Protein 3CC8 (pdb70)

Solvent-accessible surface area: 10937 Å² total

Nearest PDB structures (foldseek):
  3cc8-assembly1_A-2  TM=1.002E+00  e=3.726E-44  Bacillus cereus ATCC 10987
  3l8d-assembly1_A-2  TM=7.153E-01  e=5.682E-14  Bacillus thuringiensis str. Al Hakam
  1vlm-assembly2_B  TM=7.375E-01  e=2.114E-11  Thermotoga maritima MSB8
  1vlm-assembly1_A  TM=7.376E-01  e=4.537E-11  Thermotoga maritima MSB8
  2gs9-assembly1_B  TM=6.988E-01  e=4.161E-09  Thermus thermophilus HB8

CATH classification: 3.40.50.150

Structure (mmCIF, N/CA/C/O backbone):
data_3CC8
#
_entry.id   3CC8
#
_cell.length_a   91.223
_cell.length_b   54.399
_cell.length_c   52.751
_cell.angle_alpha   90.000
_cell.angle_beta   109.500
_cell.angle_gamma   90.000
#
_symmetry.space_group_name_H-M   'C 1 2 1'
#
loop_
_entity.id
_entity.type
_entity.pdbx_description
1 polymer 'Putative methyltransferase'
2 non-polymer 'NICKEL (II) ION'
3 water water
#
loop_
_atom_site.group_PDB
_atom_site.id
_atom_site.type_symbol
_atom_site.label_atom_id
_atom_site.label_alt_id
_atom_site.label_comp_id
_atom_site.label_asym_id
_atom_site.label_entity_id
_atom_site.label_seq_id
_atom_site.pdbx_PDB_ins_code
_atom_site.Cartn_x
_atom_site.Cartn_y
_atom_site.Cartn_z
_atom_site.occupancy
_atom_site.B_iso_or_equiv
_atom_site.auth_seq_id
_atom_site.auth_comp_id
_atom_site.auth_asym_id
_atom_site.auth_atom_id
_atom_site.pdbx_PDB_model_num
ATOM 1 N N . ALA A 1 20 ? 33.804 38.927 2.610 1.00 59.00 19 ALA A N 1
ATOM 2 C CA . ALA A 1 20 ? 33.440 37.688 1.829 1.00 61.33 19 ALA A CA 1
ATOM 3 C C . ALA A 1 20 ? 32.093 37.086 2.288 1.00 60.74 19 ALA A C 1
ATOM 4 O O . ALA A 1 20 ? 31.871 36.880 3.493 1.00 59.78 19 ALA A O 1
ATOM 6 N N . VAL A 1 21 ? 31.194 36.813 1.336 1.00 59.65 20 VAL A N 1
ATOM 7 C CA . VAL A 1 21 ? 29.879 36.271 1.693 1.00 58.17 20 VAL A CA 1
ATOM 8 C C . VAL A 1 21 ? 30.035 34.855 2.313 1.00 56.80 20 VAL A C 1
ATOM 9 O O . VAL A 1 21 ? 30.946 34.090 1.947 1.00 56.52 20 VAL A O 1
ATOM 13 N N . ASN A 1 22 ? 29.181 34.550 3.292 1.00 53.34 21 ASN A N 1
ATOM 14 C CA . ASN A 1 22 ? 28.929 33.176 3.738 1.00 47.62 21 ASN A CA 1
ATOM 15 C C . ASN A 1 22 ? 27.805 32.667 2.834 1.00 46.24 21 ASN A C 1
ATOM 16 O O . ASN A 1 22 ? 26.675 33.150 2.909 1.00 45.51 21 ASN A O 1
AT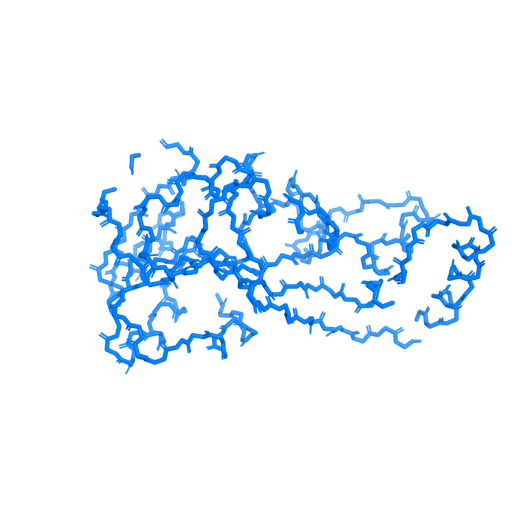OM 21 N N . PRO A 1 23 ? 28.101 31.685 1.949 1.00 45.52 22 PRO A N 1
ATOM 22 C CA . PRO A 1 23 ? 27.100 31.226 1.002 1.00 42.53 22 PRO A CA 1
ATOM 23 C C . PRO A 1 23 ? 25.997 30.481 1.717 1.00 37.13 22 PRO A C 1
ATOM 24 O O . PRO A 1 23 ? 24.850 30.442 1.255 1.00 40.13 22 PRO A O 1
ATOM 28 N N . ASN A 1 24 ? 26.318 29.982 2.902 1.00 33.38 23 ASN A N 1
ATOM 29 C CA . ASN A 1 24 ? 25.309 29.356 3.740 1.00 30.97 23 ASN A CA 1
ATOM 30 C C . ASN A 1 24 ? 24.219 30.264 4.235 1.00 32.24 23 ASN A C 1
ATOM 31 O O . ASN A 1 24 ? 23.140 29.785 4.520 1.00 32.44 23 ASN A O 1
ATOM 36 N N . LEU A 1 25 ? 24.482 31.577 4.321 1.00 28.94 24 LEU A N 1
ATOM 37 C CA . LEU A 1 25 ? 23.454 32.525 4.719 1.00 29.44 24 LEU A CA 1
ATOM 38 C C . LEU A 1 25 ? 22.492 32.958 3.616 1.00 29.91 24 LEU A C 1
ATOM 39 O O . LEU A 1 25 ? 21.331 33.232 3.868 1.00 25.00 24 LEU A O 1
ATOM 44 N N . LEU A 1 26 ? 23.012 33.156 2.432 1.00 34.01 25 LEU A N 1
ATOM 45 C CA . LEU A 1 26 ? 22.213 33.778 1.377 1.00 35.65 25 LEU A CA 1
ATOM 46 C C . LEU A 1 26 ? 20.957 32.967 1.043 1.00 32.47 25 LEU A C 1
ATOM 47 O O . LEU A 1 26 ? 19.892 33.545 0.767 1.00 32.27 25 LEU A O 1
ATOM 52 N N . LYS A 1 27 ? 21.062 31.643 1.130 1.00 30.08 26 LYS A N 1
ATOM 53 C CA . LYS A 1 27 ? 19.907 30.787 0.877 1.00 30.70 26 LYS A CA 1
ATOM 54 C C . LYS A 1 27 ? 18.762 30.930 1.861 1.00 30.64 26 LYS A C 1
ATOM 55 O O . LYS A 1 27 ? 17.642 30.521 1.555 1.00 30.66 26 LYS A O 1
ATOM 61 N N . HIS A 1 28 ? 19.019 31.549 3.012 1.00 24.28 27 HIS A N 1
ATOM 62 C CA . HIS A 1 28 ? 17.963 31.851 4.000 1.00 25.92 27 HIS A CA 1
ATOM 63 C C . HIS A 1 28 ? 17.327 33.237 3.875 1.00 26.08 27 HIS A C 1
ATOM 64 O O . HIS A 1 28 ? 16.338 33.540 4.556 1.00 28.28 27 HIS A O 1
ATOM 71 N N . ILE A 1 29 ? 17.828 34.050 2.960 1.00 28.83 28 ILE A N 1
ATOM 72 C CA . ILE A 1 29 ? 17.258 35.384 2.719 1.00 29.66 28 ILE A CA 1
ATOM 73 C C . ILE A 1 29 ? 15.977 35.268 1.928 1.00 26.83 28 ILE A C 1
ATOM 74 O O . ILE A 1 29 ? 15.972 34.641 0.871 1.00 31.21 28 ILE A O 1
ATOM 79 N N . LYS A 1 30 ? 14.882 35.825 2.443 1.00 25.87 29 LYS A N 1
ATOM 80 C CA . LYS A 1 30 ? 13.639 35.840 1.728 1.00 26.11 29 LYS A CA 1
ATOM 81 C C . LYS A 1 30 ? 13.606 37.046 0.784 1.00 25.93 29 LYS A C 1
ATOM 82 O O . LYS A 1 30 ? 13.805 38.210 1.197 1.00 25.86 29 LYS A O 1
ATOM 86 N N . LYS A 1 31 ? 13.310 36.773 -0.488 1.00 27.14 30 LYS A N 1
ATOM 87 C CA . LYS A 1 31 ? 13.220 37.807 -1.510 1.00 28.02 30 LYS A CA 1
ATOM 88 C C . LYS A 1 31 ? 12.168 38.872 -1.217 1.00 29.53 30 LYS A C 1
ATOM 89 O O . LYS A 1 31 ? 12.325 40.031 -1.637 1.00 27.41 30 LYS A O 1
ATOM 95 N N . GLU A 1 32 ? 11.140 38.488 -0.457 1.00 25.53 31 GLU A N 1
ATOM 96 C CA . GLU A 1 32 ? 10.029 39.365 -0.171 1.00 29.42 31 GLU A CA 1
ATOM 97 C C . GLU A 1 32 ? 10.303 40.337 0.980 1.00 26.30 31 GLU A C 1
ATOM 98 O O . GLU A 1 32 ? 9.508 41.254 1.226 1.00 30.80 31 GLU A O 1
ATOM 104 N N . TRP A 1 33 ? 11.387 40.142 1.693 1.00 25.61 32 TRP A N 1
ATOM 105 C CA . TRP A 1 33 ? 11.704 41.066 2.781 1.00 25.54 32 TRP A CA 1
ATOM 106 C C . TRP A 1 33 ? 11.909 42.499 2.289 1.00 25.56 32 TRP A C 1
ATOM 107 O O . TRP A 1 33 ? 12.554 42.765 1.273 1.00 25.63 32 TRP A O 1
ATOM 118 N N . LYS A 1 34 ? 11.406 43.435 3.070 1.00 23.47 33 LYS A N 1
ATOM 119 C CA . LYS A 1 34 ? 11.505 44.821 2.732 1.00 23.35 33 LYS A CA 1
ATOM 120 C C . LYS A 1 34 ? 12.684 45.528 3.356 1.00 18.93 33 LYS A C 1
ATOM 121 O O . LYS A 1 34 ? 13.229 46.458 2.764 1.00 20.41 33 LYS A O 1
ATOM 127 N N . GLU A 1 35 ? 13.050 45.124 4.578 1.00 18.56 34 GLU A N 1
ATOM 128 C CA . GLU A 1 35 ? 14.150 45.787 5.310 1.00 19.54 34 GLU A CA 1
ATOM 129 C C . GLU A 1 35 ? 14.960 44.766 6.075 1.00 17.78 34 GLU A C 1
ATOM 130 O O . GLU A 1 35 ? 14.406 43.945 6.792 1.00 17.81 34 GLU A O 1
ATOM 136 N N . VAL A 1 36 ? 16.274 44.831 5.872 1.00 15.67 35 VAL A N 1
ATOM 137 C CA . VAL A 1 36 ? 17.215 43.940 6.571 1.00 17.15 35 VAL A CA 1
ATOM 138 C C . VAL A 1 36 ? 18.344 44.760 7.184 1.00 20.12 35 VAL A C 1
ATOM 139 O O . VAL A 1 36 ? 18.781 45.720 6.613 1.00 19.09 35 VAL A O 1
ATOM 143 N N . LEU A 1 37 ? 18.790 44.349 8.373 1.00 17.56 36 LEU A N 1
ATOM 144 C CA . LEU A 1 37 ? 19.916 44.961 9.051 1.00 18.88 36 LEU A CA 1
ATOM 145 C C . LEU A 1 37 ? 21.033 43.887 9.079 1.00 19.73 36 LEU A C 1
ATOM 146 O O . LEU A 1 37 ? 20.800 42.806 9.605 1.00 19.30 36 LEU A O 1
ATOM 151 N N . ASP A 1 38 ? 22.194 44.202 8.514 1.00 19.78 37 ASP A N 1
ATOM 152 C CA . ASP A 1 38 ? 23.352 43.295 8.496 1.00 19.47 37 ASP A CA 1
ATOM 153 C C . ASP A 1 38 ? 24.363 43.802 9.532 1.00 20.34 37 ASP A C 1
ATOM 154 O O . ASP A 1 38 ? 24.988 44.872 9.378 1.00 19.72 37 ASP A O 1
ATOM 159 N N . ILE A 1 39 ? 24.528 43.026 10.606 1.00 21.14 38 ILE A N 1
ATOM 160 C CA . ILE A 1 39 ? 25.403 43.417 11.732 1.00 21.24 38 ILE A CA 1
ATOM 161 C C . ILE A 1 39 ? 26.797 42.797 11.441 1.00 22.94 38 ILE A C 1
ATOM 162 O O . ILE A 1 39 ? 26.938 41.576 11.297 1.00 26.28 38 ILE A O 1
ATOM 167 N N . GLY A 1 40 ? 27.791 43.634 11.283 1.00 21.70 39 GLY A N 1
ATOM 168 C CA . GLY A 1 40 ? 29.083 43.189 10.746 1.00 23.26 39 GLY A CA 1
ATOM 169 C C . GLY A 1 40 ? 29.009 43.067 9.247 1.00 26.34 39 GLY A C 1
ATOM 170 O O . GLY A 1 40 ? 29.243 41.997 8.705 1.00 25.59 39 GLY A O 1
ATOM 171 N N . CYS A 1 41 ? 28.655 44.147 8.566 1.00 24.13 40 CYS A N 1
ATOM 172 C CA . CYS A 1 41 ? 28.362 44.080 7.128 1.00 22.95 40 CYS A CA 1
ATOM 173 C C . CYS A 1 41 ? 29.634 44.107 6.296 1.00 24.60 40 CYS A C 1
ATOM 174 O O . CYS A 1 41 ? 29.561 43.987 5.065 1.00 26.28 40 CYS A O 1
ATOM 177 N N . SER A 1 42 ? 30.766 44.283 6.957 1.00 24.63 41 SER A N 1
ATOM 178 C CA . SER A 1 42 ? 32.040 44.386 6.270 1.00 25.63 41 SER A CA 1
ATOM 179 C C . SER A 1 42 ? 31.944 45.422 5.131 1.00 22.70 41 SER A C 1
ATOM 180 O O . SER A 1 42 ? 31.374 46.522 5.313 1.00 22.42 41 SER A O 1
ATOM 183 N N . SER A 1 43 ? 32.493 45.077 3.966 1.00 24.09 42 SER A N 1
ATOM 184 C CA . SER A 1 43 ? 32.455 45.924 2.777 1.00 24.81 42 SER A CA 1
ATOM 185 C C . SER A 1 43 ? 31.101 45.926 2.009 1.00 23.28 42 SER A C 1
ATOM 186 O O . SER A 1 43 ? 30.961 46.613 0.988 1.00 22.61 42 SER A O 1
ATOM 189 N N . GLY A 1 44 ? 30.112 45.197 2.529 1.00 23.92 43 GLY A N 1
ATOM 190 C CA . GLY A 1 44 ? 28.737 45.295 2.051 1.00 24.10 43 GLY A CA 1
ATOM 191 C C . GLY A 1 44 ? 28.350 44.277 0.993 1.00 23.31 43 GLY A C 1
ATOM 192 O O . GLY A 1 44 ? 27.312 44.389 0.394 1.00 22.08 43 GLY A O 1
ATOM 193 N N . ALA A 1 45 ? 29.162 43.265 0.754 1.00 22.16 44 ALA A N 1
ATOM 194 C CA . ALA A 1 45 ? 28.854 42.308 -0.313 1.00 23.22 44 ALA A CA 1
ATOM 195 C C . ALA A 1 45 ? 27.573 41.488 -0.090 1.00 19.08 44 ALA A C 1
ATOM 196 O O . ALA A 1 45 ? 26.765 41.313 -1.026 1.00 19.40 44 ALA A O 1
ATOM 198 N N . LEU A 1 46 ? 27.356 40.986 1.122 1.00 21.69 45 LEU A N 1
ATOM 199 C CA . LEU A 1 46 ? 26.109 40.276 1.422 1.00 21.51 45 LEU A CA 1
ATOM 200 C C . LEU A 1 46 ? 24.900 41.197 1.252 1.00 20.67 45 LEU A C 1
ATOM 201 O O . LEU A 1 46 ? 23.956 40.805 0.596 1.00 20.56 45 LEU A O 1
ATOM 206 N N . GLY A 1 47 ? 24.958 42.400 1.815 1.00 19.29 46 GLY A N 1
ATOM 207 C CA . GLY A 1 47 ? 23.878 43.378 1.658 1.00 19.48 46 GLY A CA 1
ATOM 208 C C . GLY A 1 47 ? 23.598 43.736 0.227 1.00 19.08 46 GLY A C 1
ATOM 209 O O . GLY A 1 47 ? 22.464 43.843 -0.170 1.00 20.27 46 GLY A O 1
ATOM 210 N N . ALA A 1 48 ? 24.653 43.904 -0.571 1.00 20.12 47 ALA A N 1
ATOM 211 C CA . ALA A 1 48 ? 24.514 44.223 -2.002 1.00 20.72 47 ALA A CA 1
ATOM 212 C C . ALA A 1 48 ? 23.722 43.145 -2.741 1.00 18.94 47 ALA A C 1
ATOM 213 O O . ALA A 1 48 ? 22.831 43.431 -3.555 1.00 19.41 47 ALA A O 1
ATOM 215 N N . ALA A 1 49 ? 24.027 41.882 -2.423 1.00 20.23 48 ALA A N 1
ATOM 216 C CA . ALA A 1 49 ? 23.272 40.738 -2.954 1.00 20.49 48 ALA A CA 1
ATOM 217 C C . ALA A 1 49 ? 21.789 40.764 -2.563 1.00 21.17 48 ALA A C 1
ATOM 218 O O . ALA A 1 49 ? 20.892 40.514 -3.383 1.00 20.49 48 ALA A O 1
ATOM 220 N N . ILE A 1 50 ? 21.533 41.003 -1.285 1.00 18.84 49 ILE A N 1
ATOM 221 C CA . ILE A 1 50 ? 20.157 41.097 -0.773 1.00 19.38 49 ILE A CA 1
ATOM 222 C C . ILE A 1 50 ? 19.391 42.215 -1.467 1.00 18.51 49 ILE A C 1
ATOM 223 O O . ILE A 1 50 ? 18.219 42.083 -1.800 1.00 19.63 49 ILE A O 1
ATOM 228 N N . LYS A 1 51 ? 20.073 43.328 -1.684 1.00 17.97 50 LYS A N 1
ATOM 229 C CA . LYS A 1 51 ? 19.443 44.491 -2.352 1.00 17.04 50 LYS A CA 1
ATOM 230 C C . LYS A 1 51 ? 18.914 44.192 -3.776 1.00 16.87 50 LYS A C 1
ATOM 231 O O . LYS A 1 51 ? 18.074 44.923 -4.301 1.00 17.14 50 LYS A O 1
ATOM 237 N N . GLU A 1 52 ? 19.468 43.175 -4.427 1.00 19.25 51 GLU A N 1
ATOM 238 C CA . GLU A 1 52 ? 18.995 42.788 -5.757 1.00 19.99 51 GLU A CA 1
ATOM 239 C C . GLU A 1 52 ? 17.524 42.384 -5.808 1.00 20.94 51 GLU A C 1
ATOM 240 O O . GLU A 1 52 ? 16.924 42.334 -6.883 1.00 19.93 51 GLU A O 1
ATOM 246 N N .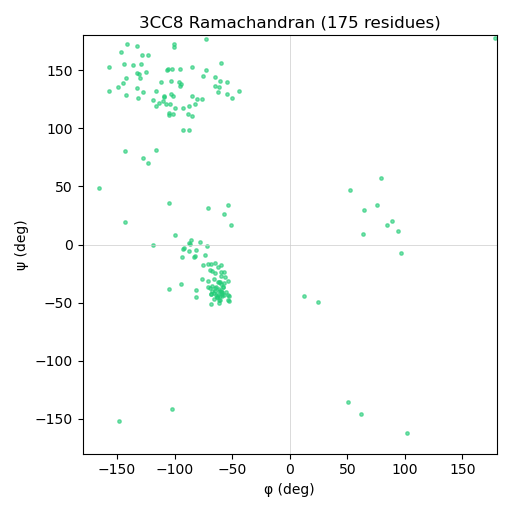 ASN A 1 53 ? 16.951 42.074 -4.639 1.00 19.88 52 ASN A N 1
ATOM 247 C CA . ASN A 1 53 ? 15.556 41.744 -4.499 1.00 22.35 52 ASN A CA 1
ATOM 248 C C . ASN A 1 53 ? 14.688 42.945 -4.283 1.00 21.99 52 ASN A C 1
ATOM 249 O O . ASN A 1 53 ? 13.489 42.820 -4.174 1.00 23.03 52 ASN A O 1
ATOM 254 N N . GLY A 1 54 ? 15.302 44.123 -4.127 1.00 20.50 53 GLY A N 1
ATOM 255 C CA . GLY A 1 54 ? 14.556 45.333 -3.822 1.00 18.34 53 GLY A CA 1
ATOM 256 C C . GLY A 1 54 ? 14.519 45.678 -2.341 1.00 19.94 53 GLY A C 1
ATOM 257 O O . GLY A 1 54 ? 14.014 46.721 -1.931 1.00 20.47 53 GLY A O 1
ATOM 258 N N . THR A 1 55 ? 15.024 44.764 -1.534 1.00 19.50 54 THR A N 1
ATOM 259 C CA . THR A 1 55 ? 15.069 44.935 -0.076 1.00 18.55 54 THR A CA 1
ATOM 260 C C . THR A 1 55 ? 15.990 46.104 0.301 1.00 18.09 54 THR A C 1
ATOM 261 O O . THR A 1 55 ? 17.054 46.293 -0.311 1.00 18.75 54 THR A O 1
ATOM 265 N N . ARG A 1 56 ? 15.549 46.934 1.247 1.00 17.07 55 ARG A N 1
ATOM 266 C CA . ARG A 1 56 ? 16.381 47.988 1.793 1.00 16.90 55 ARG A CA 1
ATOM 267 C C . ARG A 1 56 ? 17.325 47.412 2.860 1.00 20.78 55 ARG A C 1
ATOM 268 O O . ARG A 1 56 ? 16.884 46.699 3.768 1.00 20.43 55 ARG A O 1
ATOM 276 N N . VAL A 1 57 ? 18.629 47.631 2.692 1.00 19.95 56 VAL A N 1
ATOM 277 C CA . VAL A 1 57 ? 19.597 47.007 3.576 1.00 16.95 56 VAL A CA 1
ATOM 278 C C . VAL A 1 57 ? 20.389 48.050 4.316 1.00 18.36 56 VAL A C 1
ATOM 279 O O . VAL A 1 57 ? 21.041 48.937 3.696 1.00 18.75 56 VAL A O 1
ATOM 283 N N . SER A 1 58 ? 20.350 47.939 5.650 1.00 18.89 57 SER A N 1
ATOM 284 C CA . SER A 1 58 ? 21.161 48.738 6.590 1.00 16.97 57 SER A CA 1
ATOM 285 C C . SER A 1 58 ? 22.294 47.879 7.097 1.00 19.14 57 SER A C 1
ATOM 286 O O . SER A 1 58 ? 22.120 46.693 7.263 1.00 18.93 57 SER A O 1
ATOM 289 N N . GLY A 1 59 ? 23.483 48.459 7.255 1.00 18.60 58 GLY A N 1
ATOM 290 C CA . GLY A 1 59 ? 24.595 47.729 7.831 1.00 18.03 58 GLY A CA 1
ATOM 291 C C . GLY A 1 59 ? 25.294 48.444 8.959 1.00 20.38 58 GLY A C 1
ATOM 292 O O . GLY A 1 59 ? 25.262 49.672 9.062 1.00 19.00 58 GLY A O 1
ATOM 293 N N . ILE A 1 60 ? 25.925 47.643 9.802 1.00 19.65 59 ILE A N 1
ATOM 294 C CA . ILE A 1 60 ? 26.764 48.170 10.886 1.00 19.66 59 ILE A CA 1
ATOM 295 C C . ILE A 1 60 ? 28.130 47.480 10.782 1.00 21.20 59 ILE A C 1
ATOM 296 O O . ILE A 1 60 ? 28.203 46.267 10.633 1.00 20.16 59 ILE A O 1
ATOM 301 N N . GLU A 1 61 ? 29.200 48.278 10.828 1.00 21.69 60 GLU A N 1
ATOM 302 C CA . GLU A 1 61 ? 30.553 47.765 10.685 1.00 22.69 60 GLU A CA 1
ATOM 303 C C . GLU A 1 61 ? 31.505 48.580 11.587 1.00 23.00 60 GLU A C 1
ATOM 304 O O . GLU A 1 61 ? 31.359 49.787 11.710 1.00 23.16 60 GLU A O 1
ATOM 310 N N . ALA A 1 62 ? 32.429 47.881 12.245 1.00 26.64 61 ALA A N 1
ATOM 311 C CA . ALA A 1 62 ? 33.309 48.544 13.213 1.00 28.96 61 ALA A CA 1
ATOM 312 C C . ALA A 1 62 ? 34.630 49.056 12.609 1.00 30.73 61 ALA A C 1
ATOM 313 O O . ALA A 1 62 ? 35.273 49.923 13.203 1.00 31.92 61 ALA A O 1
ATOM 315 N N A PHE A 1 63 ? 35.020 48.541 11.444 0.50 31.50 62 PHE A N 1
ATOM 316 N N B PHE A 1 63 ? 34.997 48.532 11.435 0.50 31.94 62 PHE A N 1
ATOM 317 C CA A PHE A 1 63 ? 36.292 48.925 10.814 0.50 31.16 62 PHE A CA 1
ATOM 318 C CA B PHE A 1 63 ? 36.248 48.868 10.725 0.50 32.07 62 PHE A CA 1
ATOM 319 C C A PHE A 1 63 ? 36.112 49.915 9.658 0.50 32.34 62 PHE A C 1
ATOM 320 C C B PHE A 1 63 ? 36.026 49.956 9.658 0.50 32.75 62 PHE A C 1
ATOM 321 O O A PHE A 1 63 ? 35.495 49.588 8.637 0.50 30.39 62 PHE A O 1
ATOM 322 O O B PHE A 1 63 ? 35.278 49.741 8.698 0.50 30.59 62 PHE A O 1
ATOM 337 N N . PRO A 1 64 ? 36.680 51.131 9.810 1.00 31.27 63 PRO A N 1
ATOM 338 C CA . PRO A 1 64 ? 36.366 52.244 8.916 1.00 31.41 63 PRO A CA 1
ATOM 339 C C . PRO A 1 64 ? 36.537 51.955 7.445 1.00 32.12 63 PRO A C 1
ATOM 340 O O . PRO A 1 64 ? 35.715 52.407 6.641 1.00 33.85 63 PRO A O 1
ATOM 344 N N . GLU A 1 65 ? 37.602 51.244 7.088 1.00 33.25 64 GLU A N 1
ATOM 345 C CA . GLU A 1 65 ? 37.924 51.028 5.670 1.00 32.79 64 GLU A CA 1
ATOM 346 C C . GLU A 1 65 ? 36.797 50.222 5.024 1.00 32.57 64 GLU A C 1
ATOM 347 O O . GLU A 1 65 ? 36.332 50.565 3.941 1.00 32.63 64 GLU A O 1
ATOM 349 N N . ALA A 1 66 ? 36.364 49.175 5.723 1.00 31.19 65 ALA A N 1
ATOM 350 C CA . ALA A 1 66 ? 35.197 48.344 5.332 1.00 29.15 65 ALA A CA 1
ATOM 351 C C . ALA A 1 66 ? 33.889 49.182 5.297 1.00 26.53 65 ALA A C 1
ATOM 352 O O . ALA A 1 66 ? 33.146 49.168 4.299 1.00 24.31 65 ALA A O 1
ATOM 354 N N . ALA A 1 67 ? 33.623 49.924 6.372 1.00 28.47 66 ALA A N 1
ATOM 355 C CA . ALA A 1 67 ? 32.404 50.730 6.483 1.00 26.52 66 ALA A CA 1
ATOM 356 C C . ALA A 1 67 ? 32.307 51.732 5.334 1.00 25.12 66 ALA A C 1
ATOM 357 O O . ALA A 1 67 ? 31.232 51.961 4.810 1.00 26.17 66 ALA A O 1
ATOM 359 N N . GLU A 1 68 ? 33.441 52.293 4.897 1.00 27.95 67 GLU A N 1
ATOM 360 C CA . GLU A 1 68 ? 33.448 53.252 3.788 1.00 28.37 67 GLU A CA 1
ATOM 361 C C . GLU A 1 68 ? 33.109 52.563 2.455 1.00 27.85 67 GLU A C 1
ATOM 362 O O . GLU A 1 68 ? 32.412 53.128 1.615 1.00 27.31 67 GLU A O 1
ATOM 365 N N . GLN A 1 69 ? 33.570 51.336 2.250 1.00 26.80 68 GLN A N 1
ATOM 366 C CA . GLN A 1 69 ? 33.146 50.597 1.048 1.00 28.70 68 GLN A CA 1
ATOM 367 C C . GLN A 1 69 ? 31.642 50.278 1.089 1.00 26.40 68 GLN A C 1
ATOM 368 O O . GLN A 1 69 ? 30.938 50.471 0.121 1.00 28.05 68 GLN A O 1
ATOM 374 N N . ALA A 1 70 ? 31.179 49.777 2.226 1.00 21.57 69 ALA A N 1
ATOM 375 C CA . ALA A 1 70 ? 29.767 49.426 2.438 1.00 22.59 69 ALA A CA 1
ATOM 376 C C . ALA A 1 70 ? 28.840 50.619 2.202 1.00 24.46 69 ALA A C 1
ATOM 377 O O . ALA A 1 70 ? 27.752 50.434 1.707 1.00 22.38 69 ALA A O 1
ATOM 379 N N . LYS A 1 71 ? 29.293 51.836 2.512 1.00 25.17 70 LYS A N 1
ATOM 380 C CA . LYS A 1 71 ? 28.460 53.046 2.391 1.00 29.53 70 LYS A CA 1
ATOM 381 C C . LYS A 1 71 ? 28.006 53.306 0.951 1.00 30.08 70 LYS A C 1
ATOM 382 O O . LYS A 1 71 ? 26.904 53.793 0.735 1.00 29.71 70 LYS A O 1
ATOM 388 N N . GLU A 1 72 ? 28.839 52.943 -0.017 1.00 26.77 71 GLU A N 1
ATOM 389 C CA . GLU A 1 72 ? 28.508 53.110 -1.428 1.00 29.61 71 GLU A CA 1
ATOM 390 C C . GLU A 1 72 ? 27.641 51.974 -2.005 1.00 30.57 71 GLU A C 1
ATOM 391 O O . GLU A 1 72 ? 27.130 52.096 -3.111 1.00 30.56 71 GLU A O 1
ATOM 393 N N . LYS A 1 73 ? 27.468 50.879 -1.252 1.00 26.24 72 LYS A N 1
ATOM 394 C CA . LYS A 1 73 ? 26.664 49.732 -1.675 1.00 27.24 72 LYS A CA 1
ATOM 395 C C . LYS A 1 73 ? 25.297 49.623 -0.982 1.00 28.53 72 LYS A C 1
ATOM 396 O O . LYS A 1 73 ? 24.321 49.197 -1.610 1.00 31.04 72 LYS A O 1
ATOM 402 N N . LEU A 1 74 ? 25.246 49.945 0.309 1.00 23.09 73 LEU A N 1
ATOM 403 C CA . LEU A 1 74 ? 24.034 49.744 1.098 1.00 19.44 73 LEU A CA 1
ATOM 404 C C . LEU A 1 74 ? 23.249 51.044 1.275 1.00 24.37 73 LEU A C 1
ATOM 405 O O . LEU A 1 74 ? 23.729 52.132 1.010 1.00 24.09 73 LEU A O 1
ATOM 410 N N . ASP A 1 75 ? 22.040 50.899 1.798 1.00 20.27 74 ASP A N 1
ATOM 411 C CA . ASP A 1 75 ? 21.150 52.034 1.986 1.00 20.76 74 ASP A CA 1
ATOM 412 C C . ASP A 1 75 ? 21.485 52.922 3.169 1.00 22.08 74 ASP A C 1
ATOM 413 O O . ASP A 1 75 ? 21.183 54.102 3.138 1.00 20.26 74 ASP A O 1
ATOM 418 N N . HIS A 1 76 ? 22.073 52.348 4.212 1.00 20.43 75 HIS A N 1
ATOM 419 C CA . HIS A 1 76 ? 22.419 53.073 5.409 1.00 20.15 75 HIS A CA 1
ATOM 420 C C . HIS A 1 76 ? 23.538 52.257 6.068 1.00 23.06 75 HIS A C 1
ATOM 421 O O . HIS A 1 76 ? 23.421 51.030 6.179 1.00 21.67 75 HIS A O 1
ATOM 428 N N . VAL A 1 77 ? 24.610 52.919 6.465 1.00 20.01 76 VAL A N 1
ATOM 429 C CA . VAL A 1 77 ? 25.703 52.265 7.137 1.00 19.57 76 VAL A CA 1
ATOM 430 C C . VAL A 1 77 ? 26.084 53.075 8.366 1.00 20.28 76 VAL A C 1
ATOM 431 O O . VAL A 1 77 ? 26.172 54.307 8.293 1.00 20.85 76 VAL A O 1
ATOM 435 N N . VAL A 1 78 ? 26.271 52.388 9.483 1.00 19.80 77 VAL A N 1
ATOM 436 C CA . VAL A 1 78 ? 26.875 52.958 10.696 1.00 22.98 77 VAL A CA 1
ATOM 437 C C . VAL A 1 78 ? 28.252 52.375 10.904 1.00 23.23 77 VAL A C 1
ATOM 438 O O . VAL A 1 78 ? 28.421 51.184 10.960 1.00 22.19 77 VAL A O 1
ATOM 442 N N . LEU A 1 79 ? 29.241 53.242 11.070 1.00 23.57 78 LEU A N 1
ATOM 443 C CA . LEU A 1 79 ? 30.528 52.830 11.566 1.00 23.35 78 LEU A CA 1
ATOM 444 C C . LEU A 1 79 ? 30.402 52.851 13.091 1.00 24.14 78 LEU A C 1
ATOM 445 O O . LEU A 1 79 ? 30.253 53.912 13.715 1.00 25.51 78 LEU A O 1
ATOM 450 N N . GLY A 1 80 ? 30.420 51.689 13.713 1.00 24.83 79 GLY A N 1
ATOM 451 C CA . GLY A 1 80 ? 30.277 51.668 15.154 1.00 24.35 79 GLY A CA 1
ATOM 452 C C . GLY A 1 80 ? 30.287 50.263 15.688 1.00 24.35 79 GLY A C 1
ATOM 453 O O . GLY A 1 80 ? 30.408 49.310 14.930 1.00 23.41 79 GLY A O 1
ATOM 454 N N . ASP A 1 81 ? 30.207 50.202 17.009 1.00 23.79 80 ASP A N 1
ATOM 455 C CA . ASP A 1 81 ? 30.261 48.980 17.799 1.00 25.44 80 ASP A CA 1
ATOM 456 C C . ASP A 1 81 ? 28.855 48.663 18.267 1.00 19.50 80 ASP A C 1
ATOM 457 O O . ASP A 1 81 ? 28.254 49.383 19.078 1.00 20.34 80 ASP A O 1
ATOM 462 N N . ILE A 1 82 ? 28.319 47.572 17.761 1.00 21.01 81 ILE A N 1
ATOM 463 C CA . ILE A 1 82 ? 26.961 47.193 18.132 1.00 19.87 81 ILE A CA 1
ATOM 464 C C . ILE A 1 82 ? 26.749 47.099 19.623 1.00 21.76 81 ILE A C 1
ATOM 465 O O . ILE A 1 82 ? 25.633 47.269 20.110 1.00 21.86 81 ILE A O 1
ATOM 470 N N . GLU A 1 83 ? 27.797 46.729 20.354 1.00 20.82 82 GLU A N 1
ATOM 471 C CA . GLU A 1 83 ? 27.646 46.544 21.794 1.00 21.75 82 GLU A CA 1
ATOM 472 C C . GLU A 1 83 ? 27.332 47.808 22.558 1.00 23.65 82 GLU A C 1
ATOM 473 O O . GLU A 1 83 ? 26.613 47.764 23.546 1.00 26.46 82 GLU A O 1
ATOM 479 N N . THR A 1 84 ? 27.800 48.946 22.055 1.00 21.89 83 THR A N 1
ATOM 480 C CA . THR A 1 84 ? 27.657 50.191 22.802 1.00 23.69 83 THR A CA 1
ATOM 481 C C . THR A 1 84 ? 26.932 51.286 22.043 1.00 21.27 83 THR A C 1
ATOM 482 O O . THR A 1 84 ? 26.585 52.267 22.643 1.00 24.10 83 THR A O 1
ATOM 494 N N . ASP A 1 86 ? 24.272 53.821 20.068 1.00 25.34 85 ASP A N 1
ATOM 495 C CA . ASP A 1 86 ? 22.863 54.159 19.955 1.00 28.40 85 ASP A CA 1
ATOM 496 C C . ASP A 1 86 ? 22.339 53.523 18.671 1.00 26.59 85 ASP A C 1
ATOM 497 O O . ASP A 1 86 ? 23.087 53.362 17.696 1.00 25.57 85 ASP A O 1
ATOM 510 N N . PRO A 1 88 ? 20.016 53.901 15.575 1.00 22.78 87 PRO A N 1
ATOM 511 C CA . PRO A 1 88 ? 19.306 54.924 14.785 1.00 24.73 87 PRO A CA 1
ATOM 512 C C . PRO A 1 88 ? 18.233 54.352 13.831 1.00 26.67 87 PRO A C 1
ATOM 513 O O . PRO A 1 88 ? 18.228 54.654 12.615 1.00 29.00 87 PRO A O 1
ATOM 517 N N . TYR A 1 89 ? 17.383 53.471 14.365 1.00 21.72 88 TYR A N 1
ATOM 518 C CA . TYR A 1 89 ? 16.380 52.741 13.596 1.00 20.16 88 TYR A CA 1
ATOM 519 C C . TYR A 1 89 ? 15.012 52.904 14.266 1.00 21.02 88 TYR A C 1
ATOM 520 O O . TYR A 1 89 ? 14.920 53.269 15.457 1.00 22.49 88 TYR A O 1
ATOM 529 N N . GLU A 1 90 ? 13.966 52.609 13.521 1.00 19.24 89 GLU A N 1
ATOM 530 C CA . GLU A 1 90 ? 12.606 52.650 14.029 1.00 20.25 89 GLU A CA 1
ATOM 531 C C . GLU A 1 90 ? 12.308 51.323 14.705 1.00 19.67 89 GLU A C 1
ATOM 532 O O . GLU A 1 90 ? 12.841 50.283 14.324 1.00 19.19 89 GLU A O 1
ATOM 538 N N . GLU A 1 91 ? 11.393 51.350 15.672 1.00 19.05 90 GLU A N 1
ATOM 539 C CA . GLU A 1 91 ? 10.869 50.100 16.216 1.00 16.80 90 GLU A CA 1
ATOM 540 C C . GLU A 1 91 ? 10.189 49.316 15.132 1.00 17.49 90 GLU A C 1
ATOM 541 O O . GLU A 1 91 ? 9.471 49.875 14.275 1.00 17.43 90 GLU A O 1
ATOM 547 N N . GLU A 1 92 ? 10.465 48.014 15.110 1.00 18.60 91 GLU A N 1
ATOM 548 C CA . GLU A 1 92 ? 9.779 47.095 14.176 1.00 19.43 91 GLU A CA 1
ATOM 549 C C . GLU A 1 92 ? 10.121 47.440 12.733 1.00 19.27 91 GLU A C 1
ATOM 550 O O . GLU A 1 92 ? 9.345 47.208 11.814 1.00 20.76 91 GLU A O 1
ATOM 556 N N . GLN A 1 93 ? 11.322 47.978 12.546 1.00 17.49 92 GLN A N 1
ATOM 557 C CA . GLN A 1 93 ? 11.795 48.315 11.189 1.00 19.77 92 GLN A CA 1
ATOM 558 C C . GLN A 1 93 ? 12.130 47.096 10.323 1.00 19.28 92 GLN A C 1
ATOM 559 O O . GLN A 1 93 ? 11.934 47.105 9.105 1.00 18.30 92 GLN A O 1
ATOM 565 N N . PHE A 1 94 ? 12.679 46.054 10.947 1.00 18.05 93 PHE A N 1
ATOM 566 C CA . PHE A 1 94 ? 13.403 45.022 10.215 1.00 19.02 93 PHE A CA 1
ATOM 567 C C . PHE A 1 94 ? 12.697 43.682 10.128 1.00 18.64 93 PHE A C 1
ATOM 568 O O . PHE A 1 94 ? 12.369 43.090 11.130 1.00 17.50 93 PHE A O 1
ATOM 576 N N . ASP A 1 95 ? 12.551 43.179 8.907 1.00 19.27 94 ASP A N 1
ATOM 577 C CA . ASP A 1 95 ? 12.192 41.795 8.675 1.00 18.84 94 ASP A CA 1
ATOM 578 C C . ASP A 1 95 ? 13.219 40.797 9.228 1.00 19.26 94 ASP A C 1
ATOM 579 O O . ASP A 1 95 ? 12.839 39.736 9.697 1.00 20.46 94 ASP A O 1
ATOM 584 N N . CYS A 1 96 ? 14.499 41.136 9.106 1.00 19.94 95 CYS A N 1
ATOM 585 C CA . CYS A 1 96 ? 15.586 40.261 9.530 1.00 21.73 95 CYS A CA 1
ATOM 586 C C . CYS A 1 96 ? 16.776 41.078 9.989 1.00 19.73 95 CYS A C 1
ATOM 587 O O . CYS A 1 96 ? 17.139 42.087 9.367 1.00 18.38 95 CYS A O 1
ATOM 590 N N . VAL A 1 97 ? 17.357 40.656 11.119 1.00 17.91 96 VAL A N 1
ATOM 591 C CA . VAL A 1 97 ? 18.625 41.143 11.575 1.00 17.65 96 VAL A CA 1
ATOM 592 C C . VAL A 1 97 ? 19.618 39.989 11.407 1.00 17.80 96 VAL A C 1
ATOM 593 O O . VAL A 1 97 ? 19.378 38.918 11.972 1.00 19.38 96 VAL A O 1
ATOM 597 N N . ILE A 1 98 ? 20.694 40.210 10.667 1.00 17.05 97 ILE A N 1
ATOM 598 C CA . ILE A 1 98 ? 21.702 39.169 10.360 1.00 17.94 97 ILE A CA 1
ATOM 599 C C . ILE A 1 98 ? 22.925 39.354 11.264 1.00 19.79 97 ILE A C 1
ATOM 600 O O . ILE A 1 98 ? 23.566 40.427 11.279 1.00 20.47 97 ILE A O 1
ATOM 605 N N . PHE A 1 99 ? 23.285 38.251 11.913 1.00 21.22 98 PHE A N 1
ATOM 606 C CA . PHE A 1 99 ? 24.537 38.108 12.632 1.00 21.09 98 PHE A CA 1
ATOM 607 C C . PHE A 1 99 ? 25.356 37.013 11.950 1.00 20.77 98 PHE A C 1
ATOM 608 O O . PHE A 1 99 ? 25.336 35.861 12.375 1.00 22.49 98 PHE A O 1
ATOM 616 N N . GLY A 1 100 ? 26.023 37.362 10.890 1.00 20.25 99 GLY A N 1
ATOM 617 C CA . GLY A 1 100 ? 26.831 36.396 10.132 1.00 24.21 99 GLY A CA 1
ATOM 618 C C . GLY A 1 100 ? 28.213 36.333 10.731 1.00 24.70 99 GLY A C 1
ATOM 619 O O . GLY A 1 100 ? 29.016 37.222 10.519 1.00 28.51 99 GLY A O 1
ATOM 620 N N . ASP A 1 101 ? 28.445 35.333 11.564 1.00 29.97 100 ASP A 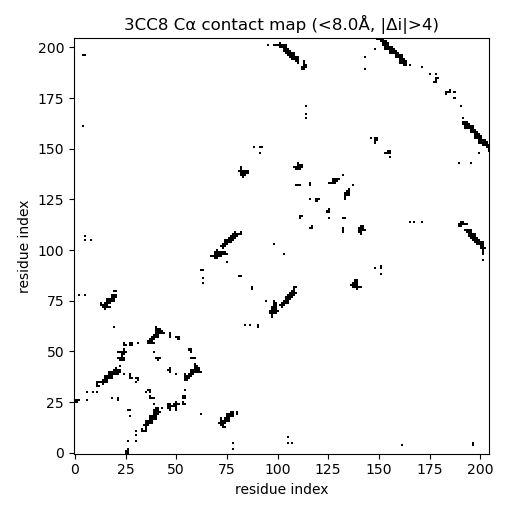N 1
ATOM 621 C CA . ASP A 1 101 ? 29.771 35.105 12.064 1.00 28.16 100 ASP A CA 1
ATOM 622 C C . ASP A 1 101 ? 30.210 36.402 12.851 1.00 25.80 100 ASP A C 1
ATOM 623 O O . ASP A 1 101 ? 31.217 37.027 12.595 1.00 30.61 100 ASP A O 1
ATOM 628 N N A VAL A 1 102 ? 29.345 36.810 13.787 0.50 22.52 101 VAL A N 1
ATOM 629 N N B VAL A 1 102 ? 29.396 36.793 13.826 0.50 21.87 101 VAL A N 1
ATOM 630 C CA A VAL A 1 102 ? 29.523 38.006 14.624 0.50 21.99 101 VAL A CA 1
ATOM 631 C CA B VAL A 1 102 ? 29.701 37.950 14.664 0.50 21.65 101 VAL A CA 1
ATOM 632 C C A VAL A 1 102 ? 29.507 37.662 16.117 0.50 20.64 101 VAL A C 1
ATOM 633 C C B VAL A 1 102 ? 29.481 37.703 16.165 0.50 20.63 101 VAL A C 1
ATOM 634 O O A VAL A 1 102 ? 30.348 38.183 16.869 0.50 19.50 101 VAL A O 1
ATOM 635 O O B VAL A 1 102 ? 30.182 38.309 16.986 0.50 21.04 101 VAL A O 1
ATOM 642 N N . LEU A 1 103 ? 28.545 36.833 16.543 1.00 19.35 102 LEU A N 1
ATOM 643 C CA . LEU A 1 103 ? 28.224 36.690 17.975 1.00 21.27 102 LEU A CA 1
ATOM 644 C C . LEU A 1 103 ? 29.414 36.235 18.816 1.00 21.98 102 LEU A C 1
ATOM 645 O O . LEU A 1 103 ? 29.636 36.728 19.913 1.00 21.39 102 LEU A O 1
ATOM 650 N N . GLU A 1 104 ? 30.233 35.386 18.238 1.00 20.11 103 GLU A N 1
ATOM 651 C CA . GLU A 1 104 ? 31.431 34.843 18.929 1.00 23.83 103 GLU A CA 1
ATOM 652 C C . GLU A 1 104 ? 32.582 35.857 19.073 1.00 21.60 103 GLU A C 1
ATOM 653 O O . GLU A 1 104 ? 33.565 35.577 19.752 1.00 21.46 103 GLU A O 1
ATOM 659 N N . HIS A 1 105 ? 32.457 37.004 18.411 1.00 19.40 104 HIS A N 1
ATOM 660 C CA . HIS A 1 105 ? 33.416 38.080 18.480 1.00 21.61 104 HIS A CA 1
ATOM 661 C C . HIS A 1 105 ? 33.052 39.121 19.533 1.00 18.28 104 HIS A C 1
ATOM 662 O O . HIS A 1 105 ? 33.850 40.018 19.765 1.00 19.62 104 HIS A O 1
ATOM 669 N N . LEU A 1 106 ? 31.847 39.046 20.086 1.00 20.03 105 LEU A N 1
ATOM 670 C CA . LEU A 1 106 ? 31.395 40.050 20.991 1.00 19.58 105 LEU A CA 1
ATOM 671 C C . LEU A 1 106 ? 31.629 39.666 22.425 1.00 19.99 105 LEU A C 1
ATOM 672 O O . LEU A 1 106 ? 31.627 38.482 22.793 1.00 21.79 105 LEU A O 1
ATOM 677 N N . PHE A 1 107 ? 31.822 40.677 23.267 1.00 21.08 106 PHE A N 1
ATOM 678 C CA . PHE A 1 107 ? 31.941 40.401 24.695 1.00 20.06 106 PHE A CA 1
ATOM 679 C C . PHE A 1 107 ? 30.625 39.923 25.338 1.00 20.78 106 PHE A C 1
ATOM 680 O O . PHE A 1 107 ? 30.654 39.005 26.118 1.00 21.19 106 PHE A O 1
ATOM 688 N N . ASP A 1 108 ? 29.485 40.544 25.000 1.00 19.66 107 ASP A N 1
ATOM 689 C CA . ASP A 1 108 ? 28.192 40.166 25.566 1.00 20.27 107 ASP A CA 1
ATOM 690 C C . ASP A 1 108 ? 27.170 39.910 24.444 1.00 20.95 107 ASP A C 1
ATOM 691 O O . ASP A 1 108 ? 26.249 40.710 24.235 1.00 19.54 107 ASP A O 1
ATOM 696 N N . PRO A 1 109 ? 27.293 38.777 23.744 1.00 19.27 108 PRO A N 1
ATOM 697 C CA . PRO A 1 109 ? 26.360 38.474 22.658 1.00 19.21 108 PRO A CA 1
ATOM 698 C C . PRO A 1 109 ? 24.900 38.342 23.156 1.00 19.83 108 PRO A C 1
ATOM 699 O O . PRO A 1 109 ? 23.970 38.727 22.456 1.00 21.13 108 PRO A O 1
ATOM 703 N N . TRP A 1 110 ? 24.741 37.866 24.383 1.00 19.77 109 TRP A N 1
ATOM 704 C CA . TRP A 1 110 ? 23.409 37.676 24.963 1.00 19.63 109 TRP A CA 1
ATOM 705 C C . TRP A 1 110 ? 22.696 39.040 25.026 1.00 20.50 109 TRP A C 1
ATOM 706 O O . TRP A 1 110 ? 21.501 39.193 24.672 1.00 23.23 109 TRP A O 1
ATOM 717 N N . ALA A 1 111 ? 23.423 40.065 25.475 1.00 20.94 110 ALA A N 1
ATOM 718 C CA . ALA A 1 111 ? 22.844 41.385 25.607 1.00 18.06 110 ALA A CA 1
ATOM 719 C C . ALA A 1 111 ? 22.522 41.959 24.217 1.00 17.92 110 ALA A C 1
ATOM 720 O O . ALA A 1 111 ? 21.560 42.683 24.018 1.00 20.57 110 ALA A O 1
ATOM 722 N N . VAL A 1 112 ? 23.361 41.664 23.249 1.00 17.71 111 VAL A N 1
ATOM 723 C CA . VAL A 1 112 ? 23.179 42.235 21.914 1.00 19.06 111 VAL A CA 1
ATOM 724 C C . VAL A 1 112 ? 21.934 41.710 21.230 1.00 19.86 111 VAL A C 1
ATOM 725 O O . VAL A 1 112 ? 21.193 42.470 20.556 1.00 21.13 111 VAL A O 1
ATOM 729 N N . ILE A 1 113 ? 21.666 40.430 21.387 1.00 19.43 112 ILE A N 1
ATOM 730 C CA . ILE A 1 113 ? 20.417 39.891 20.811 1.00 20.19 112 ILE A CA 1
ATOM 731 C C . ILE A 1 113 ? 19.155 40.474 21.467 1.00 20.06 112 ILE A C 1
ATOM 732 O O . ILE A 1 113 ? 18.145 40.586 20.817 1.00 20.03 112 ILE A O 1
ATOM 737 N N A GLU A 1 114 ? 19.204 40.838 22.745 0.50 19.96 113 GLU A N 1
ATOM 738 N N B GLU A 1 114 ? 19.239 40.821 22.749 0.25 19.23 113 GLU A N 1
ATOM 739 N N C GLU A 1 114 ? 19.249 40.873 22.725 0.25 20.10 113 GLU A N 1
ATOM 740 C CA A GLU A 1 114 ? 18.070 41.566 23.343 0.50 20.95 113 GLU A CA 1
ATOM 741 C CA B GLU A 1 114 ? 18.162 41.553 23.420 0.25 19.89 113 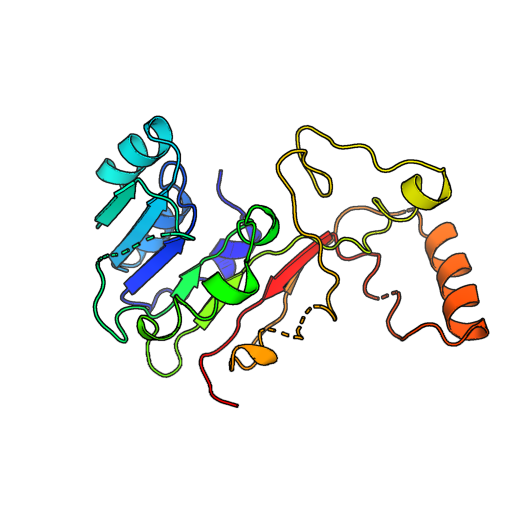GLU A CA 1
ATOM 742 C CA C GLU A 1 114 ? 18.145 41.573 23.373 0.25 20.70 113 GLU A CA 1
ATOM 743 C C A GLU A 1 114 ? 18.038 43.009 22.843 0.50 20.51 113 GLU A C 1
ATOM 744 C C B GLU A 1 114 ? 18.057 42.971 22.849 0.25 19.97 113 GLU A C 1
ATOM 745 C C C GLU A 1 114 ? 18.050 42.995 22.855 0.25 20.43 113 GLU A C 1
ATOM 746 O O A GLU A 1 114 ? 16.968 43.560 22.633 0.50 19.43 113 GLU A O 1
ATOM 747 O O B GLU A 1 114 ? 16.960 43.456 22.587 0.25 19.75 113 GLU A O 1
ATOM 748 O O C GLU A 1 114 ? 16.958 43.513 22.641 0.25 20.11 113 GLU A O 1
ATOM 764 N N . LYS A 1 115 ? 19.206 43.619 22.656 1.00 20.42 114 LYS A N 1
ATOM 765 C CA . LYS A 1 115 ? 19.262 44.998 22.244 1.00 19.10 114 LYS A CA 1
ATOM 766 C C . LYS A 1 115 ? 18.569 45.234 20.896 1.00 16.99 114 LYS A C 1
ATOM 767 O O . LYS A 1 115 ? 17.961 46.288 20.702 1.00 18.79 114 LYS A O 1
ATOM 773 N N . VAL A 1 116 ? 18.764 44.308 19.935 1.00 17.97 115 VAL A N 1
ATOM 774 C CA . VAL A 1 116 ? 18.202 44.464 18.584 1.00 16.47 115 VAL A CA 1
ATOM 775 C C . VAL A 1 116 ? 16.693 44.178 18.529 1.00 18.64 115 VAL A C 1
ATOM 776 O O . VAL A 1 116 ? 16.027 44.555 17.568 1.00 19.21 115 VAL A O 1
ATOM 780 N N . LYS A 1 117 ? 16.161 43.498 19.554 1.00 17.09 116 LYS A N 1
ATOM 781 C CA . LYS A 1 117 ? 14.812 42.931 19.475 1.00 18.82 116 LYS A CA 1
ATOM 782 C C . LYS A 1 117 ? 13.711 43.972 19.160 1.00 16.07 116 LYS A C 1
ATOM 783 O O . LYS A 1 117 ? 12.890 43.730 18.321 1.00 18.22 116 LYS A O 1
ATOM 789 N N . PRO A 1 118 ? 13.740 45.153 19.802 1.00 19.45 117 PRO A N 1
ATOM 790 C CA . PRO A 1 118 ? 12.676 46.140 19.510 1.00 20.02 117 PRO A CA 1
ATOM 791 C C . PRO A 1 118 ? 12.613 46.636 18.061 1.00 16.35 117 PRO A C 1
ATOM 792 O O . PRO A 1 118 ? 11.565 47.141 17.647 1.00 17.16 117 PRO A O 1
ATOM 796 N N . TYR A 1 119 ? 13.713 46.458 17.327 1.00 16.93 118 TYR A N 1
ATOM 797 C CA . TYR A 1 119 ? 13.878 46.948 15.957 1.00 14.77 118 TYR A CA 1
ATOM 798 C C . TYR A 1 119 ? 13.448 45.912 14.919 1.00 17.71 118 TYR A C 1
ATOM 799 O O . TYR A 1 119 ? 13.471 46.163 13.717 1.00 19.81 118 TYR A O 1
ATOM 808 N N . ILE A 1 120 ? 13.060 44.736 15.410 1.00 15.75 119 ILE A N 1
ATOM 809 C CA . ILE A 1 120 ? 12.567 43.649 14.565 1.00 16.69 119 ILE A CA 1
ATOM 810 C C . ILE A 1 120 ? 11.045 43.665 14.477 1.00 17.82 119 ILE A C 1
ATOM 811 O O . ILE A 1 120 ? 10.333 43.895 15.445 1.00 20.26 119 ILE A O 1
ATOM 816 N N . LYS A 1 121 ? 10.547 43.437 13.276 1.00 21.97 120 LYS A N 1
ATOM 817 C CA . LYS A 1 121 ? 9.138 43.321 13.041 1.00 20.65 120 LYS A CA 1
ATOM 818 C C . LYS A 1 121 ? 8.480 42.203 13.816 1.00 21.03 120 LYS A C 1
ATOM 819 O O . LYS A 1 121 ? 9.099 41.237 14.203 1.00 19.88 120 LYS A O 1
ATOM 825 N N . GLN A 1 122 ? 7.188 42.359 14.016 1.00 25.39 121 GLN A N 1
ATOM 826 C CA . GLN A 1 122 ? 6.334 41.272 14.436 1.00 27.72 121 GLN A CA 1
ATOM 827 C C . GLN A 1 122 ? 6.592 40.079 13.505 1.00 24.82 121 GLN A C 1
ATOM 828 O O . GLN A 1 122 ? 6.495 40.177 12.272 1.00 28.95 121 GLN A O 1
ATOM 834 N N . ASN A 1 123 ? 6.898 38.948 14.062 1.00 26.09 122 ASN A N 1
ATOM 835 C CA . ASN A 1 123 ? 7.237 37.797 13.224 1.00 30.33 122 ASN A CA 1
ATOM 836 C C . ASN A 1 123 ? 8.480 37.940 12.362 1.00 27.80 122 ASN A C 1
ATOM 837 O O . ASN A 1 123 ? 8.751 37.046 11.552 1.00 29.79 122 ASN A O 1
ATOM 842 N N . GLY A 1 124 ? 9.291 38.998 12.543 1.00 23.76 123 GLY A N 1
ATOM 843 C CA . GLY A 1 124 ? 10.613 39.015 11.975 1.00 21.97 123 GLY A CA 1
ATOM 844 C C . GLY A 1 124 ? 11.556 38.080 12.692 1.00 20.60 123 GLY A C 1
ATOM 845 O O . GLY A 1 124 ? 11.214 37.437 13.696 1.00 20.09 123 GLY A O 1
ATOM 846 N N . VAL A 1 125 ? 12.757 38.010 12.166 1.00 18.86 124 VAL A N 1
ATOM 847 C CA . VAL A 1 125 ? 13.742 37.019 12.607 1.00 21.62 124 VAL A CA 1
ATOM 848 C C . VAL A 1 125 ? 15.144 37.564 12.787 1.00 22.89 124 VAL A C 1
ATOM 849 O O . VAL A 1 125 ? 15.566 38.598 12.212 1.00 20.54 124 VAL A O 1
ATOM 853 N N . ILE A 1 126 ? 15.897 36.876 13.650 1.00 19.82 125 ILE A N 1
ATOM 854 C CA . ILE A 1 126 ? 17.320 36.933 13.609 1.00 19.33 125 ILE A CA 1
ATOM 855 C C . ILE A 1 126 ? 17.801 35.741 12.796 1.00 20.65 125 ILE A C 1
ATOM 856 O O . ILE A 1 126 ? 17.261 34.650 12.980 1.00 19.77 125 ILE A O 1
ATOM 861 N N . LEU A 1 127 ? 18.764 35.970 11.910 1.00 20.51 126 LEU A N 1
ATOM 862 C CA . LEU A 1 127 ? 19.431 34.916 11.151 1.00 19.77 126 LEU A CA 1
ATOM 863 C C . LEU A 1 127 ? 20.882 34.992 11.624 1.00 21.48 126 LEU A C 1
ATOM 864 O O . LEU A 1 127 ? 21.576 36.018 11.471 1.00 20.49 126 LEU A O 1
ATOM 869 N N . ALA A 1 128 ? 21.377 33.908 12.217 1.00 20.98 127 ALA A N 1
ATOM 870 C CA . ALA A 1 128 ? 22.721 33.920 12.801 1.00 20.84 127 ALA A CA 1
ATOM 871 C C . ALA A 1 128 ? 23.522 32.694 12.377 1.00 21.06 127 ALA A C 1
ATOM 872 O O . ALA A 1 128 ? 22.983 31.610 12.321 1.00 22.55 127 ALA A O 1
ATOM 874 N N A SER A 1 129 ? 24.791 32.879 12.066 0.50 19.86 128 SER A N 1
ATOM 875 N N B SER A 1 129 ? 24.768 32.885 12.018 0.50 20.54 128 SER A N 1
ATOM 876 C CA A SER A 1 129 ? 25.697 31.767 11.782 0.50 20.42 128 SER A CA 1
ATOM 877 C CA B SER A 1 129 ? 25.673 31.780 11.788 0.50 21.39 128 SER A CA 1
ATOM 878 C C A SER A 1 129 ? 26.729 31.732 12.910 0.50 21.36 128 SER A C 1
ATOM 879 C C B SER A 1 129 ? 26.514 31.765 13.059 0.50 21.69 128 SER A C 1
ATOM 880 O O A SER A 1 129 ? 27.507 32.721 13.143 0.50 16.38 128 SER A O 1
ATOM 881 O O B SER A 1 129 ? 26.886 32.823 13.599 0.50 23.15 128 SER A O 1
ATOM 886 N N . ILE A 1 130 ? 26.775 30.591 13.596 1.00 19.97 129 ILE A N 1
ATOM 887 C CA . ILE A 1 130 ? 27.523 30.453 14.875 1.00 18.94 129 ILE A CA 1
ATOM 888 C C . ILE A 1 130 ? 28.400 29.209 14.844 1.00 21.72 129 ILE A C 1
ATOM 889 O O . ILE A 1 130 ? 27.927 28.114 14.527 1.00 19.54 129 ILE A O 1
ATOM 894 N N . PRO A 1 131 ? 29.698 29.376 15.096 1.00 19.50 130 PRO A N 1
ATOM 895 C CA . PRO A 1 131 ? 30.610 28.219 15.035 1.00 20.53 130 PRO A CA 1
ATOM 896 C C . PRO A 1 131 ? 30.364 27.320 16.240 1.00 20.63 130 PRO A C 1
ATOM 897 O O . PRO A 1 131 ? 29.927 27.791 17.307 1.00 20.76 130 PRO A O 1
ATOM 901 N N . ASN A 1 132 ? 30.602 26.044 16.041 1.00 18.01 131 ASN A N 1
ATOM 902 C CA . ASN A 1 132 ? 30.363 25.048 17.066 1.00 18.94 131 ASN A CA 1
ATOM 903 C C . ASN A 1 132 ? 31.645 24.592 17.788 1.00 18.45 131 ASN A C 1
ATOM 904 O O . ASN A 1 132 ? 32.488 23.883 17.199 1.00 19.10 131 ASN A O 1
ATOM 909 N N . VAL A 1 133 ? 31.773 24.929 19.059 1.00 17.70 132 VAL A N 1
ATOM 910 C CA . VAL A 1 133 ? 32.930 24.530 19.843 1.00 19.46 132 VAL A CA 1
ATOM 911 C C . VAL A 1 133 ? 33.035 23.038 20.129 1.00 19.48 132 VAL A C 1
ATOM 912 O O . VAL A 1 133 ? 34.119 22.578 20.467 1.00 20.45 132 VAL A O 1
ATOM 916 N N . SER A 1 134 ? 31.955 22.265 19.970 1.00 18.79 133 SER A N 1
ATOM 917 C CA . SER A 1 134 ? 32.036 20.837 20.167 1.00 21.00 133 SER A CA 1
ATOM 918 C C . SER A 1 134 ? 32.482 20.115 18.875 1.00 19.82 133 SER A C 1
ATOM 919 O O . SER A 1 134 ? 32.634 18.880 18.849 1.00 21.19 133 SER A O 1
ATOM 922 N N . HIS A 1 135 ? 32.734 20.852 17.793 1.00 18.81 134 HIS A N 1
ATOM 923 C CA . HIS A 1 135 ? 33.257 20.229 16.561 1.00 19.41 134 HIS A CA 1
ATOM 924 C C . HIS A 1 135 ? 34.550 19.413 16.845 1.00 18.49 134 HIS A C 1
ATOM 925 O O . HIS A 1 135 ? 35.393 19.813 17.652 1.00 18.22 134 HIS A O 1
ATOM 932 N N . ILE A 1 136 ? 34.655 18.263 16.197 1.00 20.53 135 ILE A N 1
ATOM 933 C CA . ILE A 1 136 ? 35.730 17.306 16.438 1.00 20.76 135 ILE A CA 1
ATOM 934 C C . ILE A 1 136 ? 37.105 17.942 16.244 1.00 21.19 135 ILE A C 1
ATOM 935 O O . ILE A 1 136 ? 38.067 17.537 16.901 1.00 21.11 135 ILE A O 1
ATOM 940 N N . SER A 1 137 ? 37.174 18.967 15.384 1.00 23.10 136 SER A N 1
ATOM 941 C CA . SER A 1 137 ? 38.428 19.673 15.120 1.00 23.23 136 SER A CA 1
ATOM 942 C C . SER A 1 137 ? 38.903 20.545 16.276 1.00 22.54 136 SER A C 1
ATOM 943 O O . SER A 1 137 ? 40.043 20.947 16.284 1.00 24.47 136 SER A O 1
ATOM 946 N N . VAL A 1 138 ? 38.024 20.858 17.227 1.00 19.39 137 VAL A N 1
ATOM 947 C CA . VAL A 1 138 ? 38.397 21.509 18.454 1.00 19.69 137 VAL A CA 1
ATOM 948 C C . VAL A 1 138 ? 38.586 20.432 19.547 1.00 20.77 137 VAL A C 1
ATOM 949 O O . VAL A 1 138 ? 39.525 20.493 20.318 1.00 21.73 137 VAL A O 1
ATOM 953 N N A LEU A 1 139 ? 37.677 19.463 19.611 0.50 20.37 138 LEU A N 1
ATOM 954 N N B LEU A 1 139 ? 37.666 19.473 19.610 0.50 22.12 138 LEU A N 1
ATOM 955 C CA A LEU A 1 139 ? 37.710 18.459 20.686 0.50 20.38 138 LEU A CA 1
ATOM 956 C CA B LEU A 1 139 ? 37.727 18.406 20.618 0.50 22.67 138 LEU A CA 1
ATOM 957 C C A LEU A 1 139 ? 38.920 17.519 20.595 0.50 22.07 138 LEU A C 1
ATOM 958 C C B LEU A 1 139 ? 39.000 17.613 20.566 0.50 23.35 138 LEU A C 1
ATOM 959 O O A LEU A 1 139 ? 39.521 17.200 21.640 0.50 21.52 138 LEU A O 1
ATOM 960 O O B LEU A 1 139 ? 39.685 17.447 21.588 0.50 22.92 138 LEU A O 1
ATOM 969 N N . ALA A 1 140 ? 39.294 17.074 19.391 1.00 22.08 139 ALA A N 1
ATOM 970 C CA . ALA A 1 140 ? 40.487 16.214 19.236 1.00 22.32 139 ALA A CA 1
ATOM 971 C C . ALA A 1 140 ? 41.787 16.914 19.705 1.00 22.78 139 ALA A C 1
ATOM 972 O O . ALA A 1 140 ? 42.541 16.344 20.524 1.00 21.31 139 ALA A O 1
ATOM 974 N N . PRO A 1 141 ? 42.075 18.130 19.191 1.00 20.67 140 PRO A N 1
ATOM 975 C CA . PRO A 1 141 ? 43.265 18.812 19.763 1.00 22.89 140 PRO A CA 1
ATOM 976 C C . PRO A 1 141 ? 43.204 19.105 21.241 1.00 21.08 140 PRO A C 1
ATOM 977 O O . PRO A 1 141 ? 44.269 19.123 21.896 1.00 20.47 140 PRO A O 1
ATOM 981 N N . LEU A 1 142 ? 42.012 19.365 21.784 1.00 20.52 141 LEU A N 1
ATOM 982 C CA . LEU A 1 142 ? 41.868 19.604 23.223 1.00 21.16 141 LEU A CA 1
ATOM 983 C C . LEU A 1 142 ? 42.276 18.321 23.995 1.00 20.17 141 LEU A C 1
ATOM 984 O O . LEU A 1 142 ? 43.010 18.389 24.988 1.00 21.68 141 LEU A O 1
ATOM 989 N N . LEU A 1 143 ? 41.813 17.164 23.548 1.00 21.44 142 LEU A N 1
ATOM 990 C CA . LEU A 1 143 ? 42.291 15.904 24.118 1.00 22.40 142 LEU A CA 1
ATOM 991 C C . LEU A 1 143 ? 43.821 15.737 23.991 1.00 22.66 142 LEU A C 1
ATOM 992 O O . LEU A 1 143 ? 44.444 15.187 24.872 1.00 26.71 142 LEU A O 1
ATOM 997 N N . ALA A 1 144 ? 44.399 16.194 22.888 1.00 21.75 143 ALA A N 1
ATOM 998 C CA . ALA A 1 144 ? 45.816 16.237 22.628 1.00 21.11 143 ALA A CA 1
ATOM 999 C C . ALA A 1 144 ? 46.560 17.305 23.457 1.00 23.96 143 ALA A C 1
ATOM 1000 O O . ALA A 1 144 ? 47.772 17.394 23.399 1.00 27.20 143 ALA A O 1
ATOM 1002 N N . GLY A 1 145 ? 45.832 18.061 24.267 1.00 19.99 144 GLY A N 1
ATOM 1003 C CA . GLY A 1 145 ? 46.415 19.094 25.133 1.00 20.44 144 GLY A CA 1
ATOM 1004 C C . GLY A 1 145 ? 46.570 20.500 24.549 1.00 19.40 144 GLY A C 1
ATOM 1005 O O . GLY A 1 145 ? 47.359 21.293 25.095 1.00 19.69 144 GLY A O 1
ATOM 1006 N N . ASN A 1 146 ? 45.808 20.820 23.478 1.00 20.76 145 ASN A N 1
ATOM 1007 C CA . ASN A 1 146 ? 45.928 22.091 22.790 1.00 20.99 145 ASN A CA 1
ATOM 1008 C C . ASN A 1 146 ? 44.598 22.860 22.700 1.00 19.22 145 ASN A C 1
ATOM 1009 O O . ASN A 1 146 ? 43.534 22.255 22.655 1.00 21.83 145 ASN A O 1
ATOM 1014 N N . TRP A 1 147 ? 44.720 24.181 22.713 1.00 18.01 146 TRP A N 1
ATOM 1015 C CA . TRP A 1 147 ? 43.654 25.129 22.427 1.00 18.27 146 TRP A CA 1
ATOM 1016 C C . TRP A 1 147 ? 44.369 26.263 21.679 1.00 19.14 146 TRP A C 1
ATOM 1017 O O . TRP A 1 147 ? 44.720 27.276 22.261 1.00 19.20 146 TRP A O 1
ATOM 1028 N N . THR A 1 148 ? 44.606 26.038 20.388 1.00 19.92 147 THR A N 1
ATOM 1029 C CA . THR A 1 148 ? 45.508 26.859 19.622 1.00 18.84 147 THR A CA 1
ATOM 1030 C C . THR A 1 148 ? 44.705 27.864 18.824 1.00 18.35 147 THR A C 1
ATOM 1031 O O . THR A 1 148 ? 43.891 27.494 17.958 1.00 21.16 147 THR A O 1
ATOM 1035 N N . TYR A 1 149 ? 44.915 29.146 19.102 1.00 17.20 148 TYR A N 1
ATOM 1036 C CA . TYR A 1 149 ? 44.238 30.190 18.355 1.00 18.55 148 TYR A CA 1
ATOM 1037 C C . TYR A 1 149 ? 44.892 30.320 16.952 1.00 19.26 148 TYR A C 1
ATOM 1038 O O . TYR A 1 149 ? 46.137 30.175 16.796 1.00 23.09 148 TYR A O 1
ATOM 1047 N N . THR A 1 150 ? 44.067 30.618 15.973 1.00 22.73 149 THR A N 1
ATOM 1048 C CA . THR A 1 150 ? 44.454 30.548 14.560 1.00 26.01 149 THR A CA 1
ATOM 1049 C C . THR A 1 150 ? 44.010 31.826 13.860 1.00 27.38 149 THR A C 1
ATOM 1050 O O . THR A 1 150 ? 43.318 32.645 14.434 1.00 23.87 149 THR A O 1
ATOM 1054 N N . GLU A 1 151 ? 44.448 32.017 12.627 1.00 25.41 150 GLU A N 1
ATOM 1055 C CA . GLU A 1 151 ? 44.056 33.192 11.856 1.00 27.26 150 GLU A CA 1
ATOM 1056 C C . GLU A 1 151 ? 42.628 33.113 11.444 1.00 30.86 150 GLU A C 1
ATOM 1057 O O . GLU A 1 151 ? 41.937 34.136 11.354 1.00 36.78 150 GLU A O 1
ATOM 1063 N N . TYR A 1 152 ? 42.151 31.897 11.227 1.00 31.29 151 TYR A N 1
ATOM 1064 C CA . TYR A 1 152 ? 40.788 31.685 10.825 1.00 34.38 151 TYR A CA 1
ATOM 1065 C C . TYR A 1 152 ? 40.243 30.382 11.401 1.00 31.20 151 TYR A C 1
ATOM 1066 O O . TYR A 1 152 ? 40.971 29.520 11.845 1.00 35.04 151 TYR A O 1
ATOM 1075 N N . GLY A 1 153 ? 38.945 30.235 11.350 1.00 28.30 152 GLY A N 1
ATOM 1076 C CA . GLY A 1 153 ? 38.334 28.999 11.771 1.00 29.10 152 GLY A CA 1
ATOM 1077 C C . GLY A 1 153 ? 37.723 29.076 13.154 1.00 27.51 152 GLY A C 1
ATOM 1078 O O . GLY A 1 153 ? 37.430 30.162 13.684 1.00 26.33 152 GLY A O 1
ATOM 1079 N N . LEU A 1 154 ? 37.486 27.907 13.728 1.00 24.67 153 LEU A N 1
ATOM 1080 C CA . LEU A 1 154 ? 36.726 27.840 14.955 1.00 22.38 153 LEU A CA 1
ATOM 1081 C C . LEU A 1 154 ? 37.437 28.544 16.137 1.00 21.78 153 LEU A C 1
ATOM 1082 O O . LEU A 1 154 ? 36.752 29.154 16.986 1.00 24.18 153 LEU A O 1
ATOM 1087 N N . LEU A 1 155 ? 38.768 28.429 16.189 1.00 23.49 154 LEU A N 1
ATOM 1088 C CA . LEU A 1 155 ? 39.546 29.091 17.261 1.00 21.99 154 LEU A CA 1
ATOM 1089 C C . LEU A 1 155 ? 40.260 30.312 16.716 1.00 20.12 154 LEU A C 1
ATOM 1090 O O . LEU A 1 155 ? 41.400 30.644 17.086 1.00 20.54 154 LEU A O 1
ATOM 1095 N N . ASP A 1 156 ? 39.599 31.001 15.772 1.00 20.63 155 ASP A N 1
ATOM 1096 C CA . ASP A 1 156 ? 40.057 32.298 15.316 1.00 20.51 155 ASP A CA 1
ATOM 1097 C C . ASP A 1 156 ? 40.459 33.137 16.543 1.00 18.45 155 ASP A C 1
ATOM 1098 O O . ASP A 1 156 ? 39.722 33.251 17.503 1.00 19.95 155 ASP A O 1
ATOM 1103 N N . LYS A 1 157 ? 41.631 33.762 16.480 1.00 18.17 156 LYS A N 1
ATOM 1104 C CA . LYS A 1 157 ? 42.129 34.560 17.592 1.00 20.34 156 LYS A CA 1
ATOM 1105 C C . LYS A 1 157 ? 41.184 35.697 18.027 1.00 20.33 156 LYS A C 1
ATOM 1106 O O . LYS A 1 157 ? 41.309 36.219 19.133 1.00 22.01 156 LYS A O 1
ATOM 1112 N N . THR A 1 158 ? 40.314 36.163 17.151 1.00 19.00 157 THR A N 1
ATOM 1113 C CA . THR A 1 158 ? 39.339 37.171 17.520 1.00 21.39 157 THR A CA 1
ATOM 1114 C C . THR A 1 158 ? 38.080 36.586 18.085 1.00 21.66 157 THR A C 1
ATOM 1115 O O . THR A 1 158 ? 37.145 37.330 18.436 1.00 23.96 157 THR A O 1
ATOM 1119 N N . HIS A 1 159 ? 38.003 35.267 18.203 1.00 19.05 158 HIS A N 1
ATOM 1120 C CA . HIS A 1 1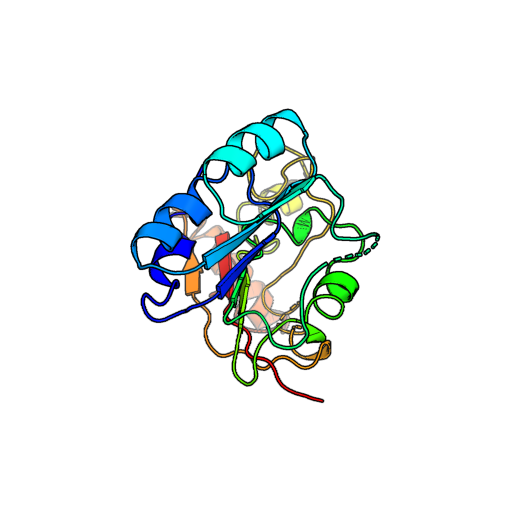59 ? 36.854 34.659 18.843 1.00 19.62 158 HIS A CA 1
ATOM 1121 C C . HIS A 1 159 ? 37.040 34.687 20.347 1.00 20.24 158 HIS A C 1
ATOM 1122 O O . HIS A 1 159 ? 37.950 34.056 20.857 1.00 21.25 158 HIS A O 1
ATOM 1129 N N . ILE A 1 160 ? 36.104 35.327 21.036 1.00 19.02 159 ILE A N 1
ATOM 1130 C CA . ILE A 1 160 ? 36.148 35.413 22.488 1.00 18.88 159 ILE A CA 1
ATOM 1131 C C . ILE A 1 160 ? 34.980 34.783 23.236 1.00 19.64 159 ILE A C 1
ATOM 1132 O O . ILE A 1 160 ? 34.960 34.807 24.469 1.00 21.12 159 ILE A O 1
ATOM 1137 N N . ARG A 1 161 ? 34.024 34.217 22.492 1.00 17.56 160 ARG A N 1
ATOM 1138 C CA . ARG A 1 161 ? 32.939 33.474 23.052 1.00 18.74 160 ARG A CA 1
AT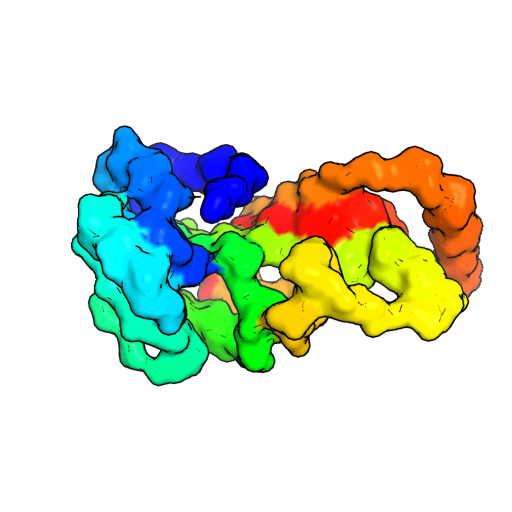OM 1139 C C . ARG A 1 161 ? 32.803 32.181 22.286 1.00 19.68 160 ARG A C 1
ATOM 1140 O O . ARG A 1 161 ? 33.112 32.123 21.089 1.00 20.56 160 ARG A O 1
ATOM 1148 N N . PHE A 1 162 ? 32.374 31.132 22.984 1.00 17.82 161 PHE A N 1
ATOM 1149 C CA . PHE A 1 162 ? 32.232 29.824 22.427 1.00 18.83 161 PHE A CA 1
ATOM 1150 C C . PHE A 1 162 ? 30.853 29.293 22.798 1.00 16.83 161 PHE A C 1
ATOM 1151 O O . PHE A 1 162 ? 30.338 29.572 23.864 1.00 19.55 161 PHE A O 1
ATOM 1159 N N . PHE A 1 163 ? 30.310 28.512 21.866 1.00 17.02 162 PHE A N 1
ATOM 1160 C CA . PHE A 1 163 ? 28.987 27.960 21.990 1.00 18.04 162 PHE A CA 1
ATOM 1161 C C . PHE A 1 163 ? 28.909 26.549 21.435 1.00 16.92 162 PHE A C 1
ATOM 1162 O O . PHE A 1 163 ? 29.466 26.232 20.405 1.00 19.31 162 PHE A O 1
ATOM 1170 N N . THR A 1 164 ? 28.101 25.717 22.108 1.00 18.14 163 THR A N 1
ATOM 1171 C CA . THR A 1 164 ? 27.601 24.486 21.527 1.00 18.76 163 THR A CA 1
ATOM 1172 C C . THR A 1 164 ? 26.148 24.720 21.054 1.00 17.51 163 THR A C 1
ATOM 1173 O O . THR A 1 164 ? 25.551 25.745 21.354 1.00 17.93 163 THR A O 1
ATOM 1177 N N . PHE A 1 165 ? 25.559 23.747 20.359 1.00 18.37 164 PHE A N 1
ATOM 1178 C CA . PHE A 1 165 ? 24.151 23.862 19.987 1.00 21.23 164 PHE A CA 1
ATOM 1179 C C . PHE A 1 165 ? 23.232 24.141 21.157 1.00 19.04 164 PHE A C 1
ATOM 1180 O O . PHE A 1 165 ? 22.410 25.063 21.099 1.00 17.64 164 PHE A O 1
ATOM 1188 N N . ASN A 1 166 ? 23.387 23.381 22.251 1.00 18.23 165 ASN A N 1
ATOM 1189 C CA . ASN A 1 166 ? 22.573 23.643 23.466 1.00 20.35 165 ASN A CA 1
ATOM 1190 C C . ASN A 1 166 ? 22.643 25.075 23.920 1.00 19.29 165 ASN A C 1
ATOM 1191 O O . ASN A 1 166 ? 21.618 25.686 24.285 1.00 19.53 165 ASN A O 1
ATOM 1196 N N . GLU A 1 167 ? 23.843 25.630 23.925 1.00 18.31 166 GLU A N 1
ATOM 1197 C CA . GLU A 1 167 ? 24.069 27.007 24.370 1.00 17.98 166 GLU A CA 1
ATOM 1198 C C . GLU A 1 167 ? 23.506 28.042 23.394 1.00 15.21 166 GLU A C 1
ATOM 1199 O O . GLU A 1 167 ? 22.976 29.091 23.844 1.00 18.80 166 GLU A O 1
ATOM 1213 N N . LEU A 1 169 ? 20.796 27.448 21.557 1.00 20.94 168 LEU A N 1
ATOM 1214 C CA . LEU A 1 169 ? 19.365 27.365 21.851 1.00 19.90 168 LEU A CA 1
ATOM 1215 C C . LEU A 1 169 ? 19.016 28.152 23.105 1.00 23.63 168 LEU A C 1
ATOM 1216 O O . LEU A 1 169 ? 18.085 28.940 23.080 1.00 21.58 168 LEU A O 1
ATOM 1221 N N . ARG A 1 170 ? 19.760 27.938 24.190 1.00 19.08 169 ARG A N 1
ATOM 1222 C CA . ARG A 1 170 ? 19.518 28.668 25.423 1.00 19.65 169 ARG A CA 1
ATOM 1223 C C . ARG A 1 170 ? 19.590 30.173 25.269 1.00 22.01 169 ARG A C 1
ATOM 1224 O O . ARG A 1 170 ? 18.763 30.921 25.846 1.00 22.59 169 ARG A O 1
ATOM 1240 N N . PHE A 1 172 ? 19.058 32.064 22.628 1.00 18.31 171 PHE A N 1
ATOM 1241 C CA . PHE A 1 172 ? 17.901 32.643 21.910 1.00 19.02 171 PHE A CA 1
ATOM 1242 C C . PHE A 1 172 ? 16.627 32.510 22.731 1.00 18.95 171 PHE A C 1
ATOM 1243 O O . PHE A 1 172 ? 15.813 33.460 22.809 1.00 20.62 171 PHE A O 1
ATOM 1251 N N . LEU A 1 173 ? 16.433 31.332 23.315 1.00 20.05 172 LEU A N 1
ATOM 1252 C CA . LEU A 1 173 ? 15.221 31.098 24.082 1.00 19.69 172 LEU A CA 1
ATOM 1253 C C . LEU A 1 173 ? 15.138 32.049 25.294 1.00 20.60 172 LEU A C 1
ATOM 1254 O O . LEU A 1 173 ? 14.080 32.637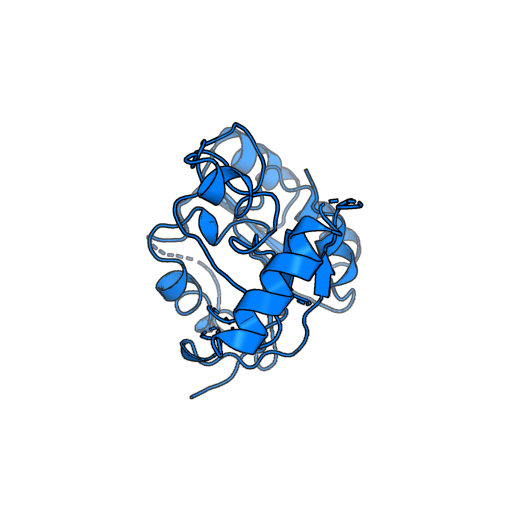 25.578 1.00 21.58 172 LEU A O 1
ATOM 1259 N N . LYS A 1 174 ? 16.245 32.225 25.999 1.00 21.46 173 LYS A N 1
ATOM 1260 C CA . LYS A 1 174 ? 16.246 33.108 27.146 1.00 24.06 173 LYS A CA 1
ATOM 1261 C C . LYS A 1 174 ? 16.052 34.564 26.810 1.00 25.85 173 LYS A C 1
ATOM 1262 O O . LYS A 1 174 ? 15.616 35.327 27.687 1.00 23.16 173 LYS A O 1
ATOM 1268 N N . ALA A 1 175 ? 16.367 34.967 25.575 1.00 24.07 174 ALA A N 1
ATOM 1269 C CA . ALA A 1 175 ? 16.118 36.324 25.094 1.00 22.77 174 ALA A CA 1
ATOM 1270 C C . ALA A 1 175 ? 14.712 36.532 24.536 1.00 23.55 174 ALA A C 1
ATOM 1271 O O . ALA A 1 175 ? 14.400 37.588 23.987 1.00 24.49 174 ALA A O 1
ATOM 1273 N N . GLY A 1 176 ? 13.878 35.503 24.637 1.00 20.07 175 GLY A N 1
ATOM 1274 C CA . GLY A 1 176 ? 12.513 35.529 24.131 1.00 22.41 175 GLY A CA 1
ATOM 1275 C C . GLY A 1 176 ? 12.364 35.390 22.635 1.00 22.30 175 GLY A C 1
ATOM 1276 O O . GLY A 1 176 ? 11.493 36.008 22.055 1.00 23.34 175 GLY A O 1
ATOM 1277 N N . TYR A 1 177 ? 13.243 34.617 22.001 1.00 19.39 176 TYR A N 1
ATOM 1278 C CA . TYR A 1 177 ? 13.051 34.225 20.609 1.00 19.76 176 TYR A CA 1
ATOM 1279 C C . TYR A 1 177 ? 12.614 32.746 20.596 1.00 22.59 176 TYR A C 1
ATOM 1280 O O . TYR A 1 177 ? 12.948 32.008 21.504 1.00 24.09 176 TYR A O 1
ATOM 1289 N N . SER A 1 178 ? 11.852 32.340 19.592 1.00 22.53 177 SER A N 1
ATOM 1290 C CA . SER A 1 178 ? 11.563 30.934 19.373 1.00 21.61 177 SER A CA 1
ATOM 1291 C C . SER A 1 178 ? 12.456 30.468 18.215 1.00 21.25 177 SER A C 1
ATOM 1292 O O . SER A 1 178 ? 12.817 31.237 17.350 1.00 23.97 177 SER A O 1
ATOM 1295 N N . ILE A 1 179 ? 12.825 29.204 18.184 1.00 22.28 178 ILE A N 1
ATOM 1296 C CA . ILE A 1 179 ? 13.736 28.728 17.115 1.00 21.64 178 ILE A CA 1
ATOM 1297 C C . ILE A 1 179 ? 12.887 28.288 15.951 1.00 21.66 178 ILE A C 1
ATOM 1298 O O . ILE A 1 179 ? 12.101 27.364 16.084 1.00 23.94 178 ILE A O 1
ATOM 1303 N N A SER A 1 180 ? 12.964 28.942 14.805 0.50 21.83 179 SER A N 1
ATOM 1304 N N B SER A 1 180 ? 13.102 28.961 14.825 0.50 21.27 179 SER A N 1
ATOM 1305 C CA A SER A 1 180 ? 12.124 28.502 13.667 0.50 23.01 179 SER A CA 1
ATOM 1306 C CA B SER A 1 180 ? 12.288 28.876 13.599 0.50 22.67 179 SER A CA 1
ATOM 1307 C C A SER A 1 180 ? 12.854 27.513 12.778 0.50 22.16 179 SER A C 1
ATOM 1308 C C B SER A 1 180 ? 12.824 27.796 12.645 0.50 21.85 179 SER A C 1
ATOM 1309 O O A SER A 1 180 ? 12.232 26.541 12.294 0.50 23.25 179 SER A O 1
ATOM 1310 O O B SER A 1 180 ? 12.040 27.073 11.991 0.50 22.05 179 SER A O 1
ATOM 1315 N N . LYS A 1 181 ? 14.154 27.732 12.558 1.00 21.98 180 LYS A N 1
ATOM 1316 C CA . LYS A 1 181 ? 14.895 26.866 11.670 1.00 24.52 180 LYS A CA 1
ATOM 1317 C C . LYS A 1 181 ? 16.332 26.670 12.144 1.00 23.40 180 LYS A C 1
ATOM 1318 O O . LYS A 1 181 ? 16.955 27.602 12.675 1.00 17.90 180 LYS A O 1
ATOM 1323 N N . VAL A 1 182 ? 16.869 25.469 11.928 1.00 21.63 181 VAL A N 1
ATOM 1324 C CA . VAL A 1 182 ? 18.267 25.212 12.203 1.00 20.42 181 VAL A CA 1
ATOM 1325 C C . VAL A 1 182 ? 18.857 24.504 10.995 1.00 22.31 181 VAL A C 1
ATOM 1326 O O . VAL A 1 182 ? 18.284 23.497 10.547 1.00 25.50 181 VAL A O 1
ATOM 1330 N N . ASP A 1 183 ? 19.940 25.043 10.466 1.00 21.16 182 ASP A N 1
ATOM 1331 C CA . ASP A 1 183 ? 20.678 24.473 9.324 1.00 22.19 182 ASP A CA 1
ATOM 1332 C C . ASP A 1 183 ? 22.056 24.120 9.866 1.00 21.50 182 ASP A C 1
ATOM 1333 O O . ASP A 1 183 ? 22.685 24.909 10.571 1.00 24.28 182 ASP A O 1
ATOM 1338 N N . ARG A 1 184 ? 22.512 22.918 9.568 1.00 22.21 183 ARG A N 1
ATOM 1339 C CA . ARG A 1 184 ? 23.815 22.446 9.989 1.00 21.94 183 ARG A CA 1
ATOM 1340 C C . ARG A 1 184 ? 24.784 22.489 8.817 1.00 21.82 183 ARG A C 1
ATOM 1341 O O . ARG A 1 184 ? 24.455 22.018 7.705 1.00 22.15 183 ARG A O 1
ATOM 1349 N N . VAL A 1 185 ? 25.953 23.096 9.043 1.00 20.16 184 VAL A N 1
ATOM 1350 C CA . VAL A 1 185 ? 27.032 23.180 8.075 1.00 19.74 184 VAL A CA 1
ATOM 1351 C C . VAL A 1 185 ? 28.115 22.158 8.496 1.00 19.84 184 VAL A C 1
ATOM 1352 O O . VAL A 1 185 ? 28.637 22.222 9.604 1.00 19.09 184 VAL A O 1
ATOM 1356 N N . TYR A 1 186 ? 28.398 21.229 7.595 1.00 18.43 185 TYR A N 1
ATOM 1357 C CA . TYR A 1 186 ? 29.343 20.153 7.797 1.00 19.08 185 TYR A CA 1
ATOM 1358 C C . TYR A 1 186 ? 30.639 20.381 7.000 1.00 22.07 185 TYR A C 1
ATOM 1359 O O . TYR A 1 186 ? 30.634 20.999 5.927 1.00 21.51 185 TYR A O 1
ATOM 1368 N N . VAL A 1 187 ? 31.719 19.864 7.542 1.00 22.37 186 VAL A N 1
ATOM 1369 C CA . VAL A 1 187 ? 32.975 19.761 6.819 1.00 22.76 186 VAL A CA 1
ATOM 1370 C C . VAL A 1 187 ? 33.426 18.312 6.787 1.00 23.42 186 VAL A C 1
ATOM 1371 O O . VAL A 1 187 ? 32.965 17.463 7.567 1.00 23.76 186 VAL A O 1
ATOM 1375 N N . ASP A 1 188 ? 34.355 18.022 5.889 1.00 23.74 187 ASP A N 1
ATOM 1376 C CA . ASP A 1 188 ? 34.970 16.702 5.843 1.00 22.76 187 ASP A CA 1
ATOM 1377 C C . ASP A 1 188 ? 35.556 16.319 7.190 1.00 23.82 187 ASP A C 1
ATOM 1378 O O . ASP A 1 188 ? 36.269 17.096 7.809 1.00 27.47 187 ASP A O 1
ATOM 1383 N N . HIS A 1 189 ? 35.197 15.125 7.644 1.00 26.38 188 HIS A N 1
ATOM 1384 C CA . HIS A 1 189 ? 35.626 14.576 8.931 1.00 26.10 188 HIS A CA 1
ATOM 1385 C C . HIS A 1 189 ? 35.865 13.066 8.831 1.00 28.37 188 HIS A C 1
ATOM 1386 O O . HIS A 1 189 ? 35.908 12.384 9.854 1.00 28.73 188 HIS A O 1
ATOM 1393 N N . LYS A 1 190 ? 36.056 12.546 7.616 1.00 29.00 189 LYS A N 1
ATOM 1394 C CA . LYS A 1 190 ? 36.223 11.106 7.411 1.00 31.04 189 LYS A CA 1
ATOM 1395 C C . LYS A 1 190 ? 37.338 10.551 8.281 1.00 31.88 189 LYS A C 1
ATOM 1396 O O . LYS A 1 190 ? 37.171 9.504 8.909 1.00 32.75 189 LYS A O 1
ATOM 1408 N N . TYR A 1 192 ? 38.254 11.375 11.157 1.00 29.09 191 TYR A N 1
ATOM 1409 C CA . TYR A 1 192 ? 37.875 11.366 12.576 1.00 26.96 191 TYR A CA 1
ATOM 1410 C C . TYR A 1 192 ? 36.819 10.365 12.982 1.00 28.16 191 TYR A C 1
ATOM 1411 O O . TYR A 1 192 ? 36.531 10.255 14.171 1.00 24.26 191 TYR A O 1
ATOM 1420 N N A GLU A 1 193 ? 36.227 9.651 12.019 0.50 27.98 192 GLU A N 1
ATOM 1421 N N B GLU A 1 193 ? 36.264 9.619 12.022 0.50 28.61 192 GLU A N 1
ATOM 1422 C CA A GLU A 1 193 ? 35.032 8.851 12.312 0.50 30.07 192 GLU A CA 1
ATOM 1423 C CA B GLU A 1 193 ? 35.040 8.855 12.286 0.50 31.50 192 GLU A CA 1
ATOM 1424 C C A GLU A 1 193 ? 35.252 7.835 13.431 0.50 30.22 192 GLU A C 1
ATOM 1425 C C B GLU A 1 193 ? 35.241 7.825 13.402 0.50 30.96 192 GLU A C 1
ATOM 1426 O O A GLU A 1 193 ? 34.439 7.765 14.362 0.50 30.97 192 GLU A O 1
ATOM 1427 O O B GLU A 1 193 ? 34.403 7.732 14.306 0.50 31.93 192 GLU A O 1
ATOM 1438 N N . PRO A 1 194 ? 36.334 7.040 13.344 1.00 32.81 193 PRO A N 1
ATOM 1439 C CA . PRO A 1 194 ? 36.606 6.067 14.423 1.00 31.90 193 PRO A CA 1
ATOM 1440 C C . PRO A 1 194 ? 36.753 6.706 15.803 1.00 32.75 193 PRO A C 1
ATOM 1441 O O . PRO A 1 194 ? 36.116 6.257 16.770 1.00 32.48 193 PRO A O 1
ATOM 1445 N N . LEU A 1 195 ? 37.542 7.777 15.883 1.00 29.32 194 LEU A N 1
ATOM 1446 C CA . LEU A 1 195 ? 37.599 8.576 17.113 1.00 25.79 194 LEU A CA 1
ATOM 1447 C C . LEU A 1 195 ? 36.193 9.004 17.548 1.00 26.13 194 LEU A C 1
ATOM 1448 O O . LEU A 1 195 ? 35.821 8.799 18.720 1.00 26.93 194 LEU A O 1
ATOM 1453 N N . ILE A 1 196 ? 35.396 9.548 16.611 1.00 24.81 195 ILE A N 1
ATOM 1454 C CA . ILE A 1 196 ? 34.030 9.988 16.936 1.00 24.88 195 ILE A CA 1
ATOM 1455 C C . ILE A 1 196 ? 33.143 8.849 17.475 1.00 27.42 195 ILE A C 1
ATOM 1456 O O . ILE A 1 196 ? 32.408 9.024 18.467 1.00 27.35 195 ILE A O 1
ATOM 1461 N N . GLU A 1 197 ? 33.211 7.689 16.841 1.00 30.25 196 GLU A N 1
ATOM 1462 C CA . GLU A 1 197 ? 32.421 6.551 17.305 1.00 33.19 196 GLU A CA 1
ATOM 1463 C C . GLU A 1 197 ? 32.852 6.076 18.719 1.00 32.51 196 GLU A C 1
ATOM 1464 O O . GLU A 1 197 ? 32.007 5.781 19.564 1.00 33.30 196 GLU A O 1
ATOM 1467 N N . GLU A 1 198 ? 34.147 6.068 18.995 1.00 31.59 197 GLU A N 1
ATOM 1468 C CA . GLU A 1 198 ? 34.632 5.687 20.339 1.00 32.31 197 GLU A CA 1
ATOM 1469 C C . GLU A 1 198 ? 34.228 6.667 21.427 1.00 33.38 197 GLU A C 1
ATOM 1470 O O . GLU A 1 198 ? 33.850 6.276 22.538 1.00 32.20 197 GLU A O 1
ATOM 1476 N N . LEU A 1 199 ? 34.314 7.951 21.107 1.00 28.13 198 LEU A N 1
ATOM 1477 C CA . LEU A 1 199 ? 33.886 8.984 22.032 1.00 28.69 198 LEU A CA 1
ATOM 1478 C C . LEU A 1 199 ? 32.385 8.908 22.285 1.00 28.97 198 LEU A C 1
ATOM 1479 O O . LEU A 1 199 ? 31.928 9.146 23.403 1.00 28.45 198 LEU A O 1
ATOM 1484 N N . TYR A 1 200 ? 31.609 8.586 21.246 1.00 30.65 199 TYR A N 1
ATOM 1485 C CA . TYR A 1 200 ? 30.183 8.427 21.426 1.00 33.31 199 TYR A CA 1
ATOM 1486 C C . TYR A 1 200 ? 29.900 7.275 22.425 1.00 32.23 199 TYR A C 1
ATOM 1487 O O . TYR A 1 200 ? 29.009 7.383 23.276 1.00 31.54 199 TYR A O 1
ATOM 1496 N N . GLY A 1 201 ? 30.664 6.200 22.324 1.00 33.24 200 GLY A N 1
ATOM 1497 C CA . GLY A 1 201 ? 30.543 5.076 23.270 1.00 35.33 200 GLY A CA 1
ATOM 1498 C C . GLY A 1 201 ? 30.702 5.499 24.731 1.00 36.13 200 GLY A C 1
ATOM 1499 O O . GLY A 1 201 ? 29.976 5.034 25.630 1.00 35.82 200 GLY A O 1
ATOM 1500 N N . ILE A 1 202 ? 31.653 6.400 24.963 1.00 35.04 201 ILE A N 1
ATOM 1501 C CA . ILE A 1 202 ? 31.923 6.942 26.286 1.00 30.70 201 ILE A CA 1
ATOM 1502 C C . ILE A 1 202 ? 30.757 7.829 26.743 1.00 31.31 201 ILE A C 1
ATOM 1503 O O . ILE A 1 202 ? 30.349 7.751 27.893 1.00 30.74 201 ILE A O 1
ATOM 1508 N N . CYS A 1 203 ? 30.208 8.667 25.855 1.00 26.80 202 CYS A N 1
ATOM 1509 C CA . CYS A 1 203 ? 29.049 9.473 26.223 1.00 28.70 202 CYS A CA 1
ATOM 1510 C C . CYS A 1 203 ? 27.848 8.629 26.633 1.00 31.64 202 CYS A C 1
ATOM 1511 O O . CYS A 1 203 ? 27.101 8.993 27.550 1.00 31.32 202 CYS A O 1
ATOM 1514 N N . LYS A 1 204 ? 27.635 7.539 25.903 1.00 32.29 203 LYS A N 1
ATOM 1515 C CA . LYS A 1 204 ? 26.483 6.677 26.159 1.00 32.74 203 LYS A CA 1
ATOM 1516 C C . LYS A 1 204 ? 26.724 6.019 27.521 1.00 32.17 203 LYS A C 1
ATOM 1517 O O . LYS A 1 204 ? 25.888 6.112 28.438 1.00 33.61 203 LYS A O 1
ATOM 1519 N N . LYS A 1 205 ? 27.903 5.427 27.657 1.00 28.55 204 LYS A N 1
ATOM 1520 C CA . LYS A 1 205 ? 28.297 4.783 28.886 1.00 31.53 204 LYS A CA 1
ATOM 1521 C C . LYS A 1 205 ? 28.172 5.698 30.086 1.00 35.06 204 LYS A C 1
ATOM 1522 O O . LYS A 1 205 ? 27.694 5.257 31.133 1.00 35.53 204 LYS A O 1
ATOM 1528 N N . TYR A 1 206 ? 28.606 6.961 29.949 1.00 32.97 205 TYR A N 1
ATOM 1529 C CA . TYR A 1 206 ? 28.739 7.826 31.117 1.00 34.20 205 TYR A CA 1
ATOM 1530 C C . TYR A 1 206 ? 27.579 8.765 31.271 1.00 34.80 205 TYR A C 1
ATOM 1531 O O . TYR A 1 206 ? 27.595 9.643 32.151 1.00 35.95 205 TYR A O 1
ATOM 1540 N N . ARG A 1 207 ? 26.566 8.536 30.441 1.00 34.02 206 ARG A N 1
ATOM 1541 C CA . ARG A 1 207 ? 25.360 9.347 30.345 1.00 37.95 206 ARG A CA 1
ATOM 1542 C C . ARG A 1 207 ? 25.660 10.817 30.146 1.00 36.81 206 ARG A C 1
ATOM 1543 O O . ARG A 1 207 ? 25.055 11.676 30.803 1.00 38.36 206 ARG A O 1
ATOM 1551 N N . LEU A 1 208 ? 26.562 11.108 29.211 1.00 33.83 207 LEU A N 1
ATOM 1552 C CA . LEU A 1 208 ? 26.944 12.490 28.931 1.00 31.15 207 LEU A CA 1
ATOM 1553 C C . LEU A 1 208 ? 26.086 13.042 27.815 1.00 31.76 207 LEU A C 1
ATOM 1554 O O . LEU A 1 208 ? 26.335 12.787 26.647 1.00 28.71 207 LEU A O 1
ATOM 1559 N N . GLY A 1 209 ? 25.057 13.792 28.203 1.00 33.54 208 GLY A N 1
ATOM 1560 C CA . GLY A 1 209 ? 24.157 14.458 27.279 1.00 36.19 208 GLY A CA 1
ATOM 1561 C C . GLY A 1 209 ? 23.370 13.529 26.369 1.00 36.62 208 GLY A C 1
ATOM 1562 O O . GLY A 1 209 ? 22.973 12.430 26.751 1.00 35.95 208 GLY A O 1
ATOM 1563 N N . SER A 1 210 ? 23.144 14.019 25.157 1.00 37.48 209 SER A N 1
ATOM 1564 C CA . SER A 1 210 ? 22.605 13.231 24.063 1.00 40.43 209 SER A CA 1
ATOM 1565 C C . SER A 1 210 ? 23.047 13.959 22.791 1.00 42.62 209 SER A C 1
ATOM 1566 O O . SER A 1 210 ? 23.298 15.159 22.827 1.00 45.55 209 SER A O 1
ATOM 1569 N N . GLY A 1 211 ? 23.202 13.242 21.689 1.00 42.99 210 GLY A N 1
ATOM 1570 C CA . GLY A 1 211 ? 23.465 13.917 20.400 1.00 40.54 210 GLY A CA 1
ATOM 1571 C C . GLY A 1 211 ? 24.916 14.270 20.117 1.00 35.38 210 GLY A C 1
ATOM 1572 O O . GLY A 1 211 ? 25.197 15.058 19.220 1.00 33.57 210 GLY A O 1
ATOM 1573 N N . PHE A 1 212 ? 25.841 13.662 20.850 1.00 32.07 211 PHE A N 1
ATOM 1574 C CA . PHE A 1 212 ? 27.265 13.842 20.588 1.00 31.25 211 PHE A CA 1
ATOM 1575 C C . PHE A 1 212 ? 27.595 13.596 19.110 1.00 31.62 211 PHE A C 1
ATOM 1576 O O . PHE A 1 212 ? 28.257 14.399 18.470 1.00 29.29 211 PHE A O 1
ATOM 1592 N N . ALA A 1 214 ? 25.653 13.466 16.428 1.00 28.21 213 ALA A N 1
ATOM 1593 C CA . ALA A 1 214 ? 24.967 14.407 15.566 1.00 26.42 213 ALA A CA 1
ATOM 1594 C C . ALA A 1 214 ? 25.568 15.813 15.567 1.00 27.07 213 ALA A C 1
ATOM 1595 O O . ALA A 1 214 ? 25.466 16.505 14.553 1.00 25.75 213 ALA A O 1
ATOM 1597 N N A GLU A 1 215 ? 26.186 16.182 16.698 0.50 23.95 214 GLU A N 1
ATOM 1598 N N B GLU A 1 215 ? 26.145 16.276 16.685 0.50 24.65 214 GLU A N 1
ATOM 1599 C CA A GLU A 1 215 ? 26.696 17.514 16.931 0.50 23.57 214 GLU A CA 1
ATOM 1600 C CA B GLU A 1 215 ? 26.675 17.641 16.728 0.50 25.39 214 GLU A CA 1
ATOM 1601 C C A GLU A 1 215 ? 28.217 17.694 16.698 0.50 21.61 214 GLU A C 1
ATOM 1602 C C B GLU A 1 215 ? 28.190 17.775 16.546 0.50 23.21 214 GLU A C 1
ATOM 1603 O O A GLU A 1 215 ? 28.638 18.755 16.286 0.50 20.61 214 GLU A O 1
ATOM 1604 O O B GLU A 1 215 ? 28.660 18.792 16.070 0.50 22.94 214 GLU A O 1
ATOM 1615 N N A THR A 1 216 ? 29.050 16.687 16.954 0.50 20.94 215 THR A N 1
ATOM 1616 N N B THR A 1 216 ? 28.963 16.767 16.919 0.50 23.60 215 THR A N 1
ATOM 1617 C CA A THR A 1 216 ? 30.494 16.877 16.815 0.50 20.20 215 THR A CA 1
ATOM 1618 C CA B THR A 1 216 ? 30.410 16.859 16.815 0.50 23.10 215 THR A CA 1
ATOM 1619 C C A THR A 1 216 ? 30.957 16.952 15.353 0.50 20.30 215 THR A C 1
ATOM 1620 C C B THR A 1 216 ? 30.864 17.079 15.371 0.50 21.97 215 THR A C 1
ATOM 1621 O O A THR A 1 216 ? 32.107 17.315 15.083 0.50 18.92 215 THR A O 1
ATOM 1622 O O B THR A 1 216 ? 31.878 17.720 15.126 0.50 20.44 215 THR A O 1
ATOM 1629 N N . VAL A 1 217 ? 30.085 16.568 14.431 1.00 20.18 216 VAL A N 1
ATOM 1630 C CA . VAL A 1 217 ? 30.345 16.732 13.016 1.00 18.74 216 VAL A CA 1
ATOM 1631 C C . VAL A 1 217 ? 29.842 18.058 12.429 1.00 17.73 216 VAL A C 1
ATOM 1632 O O . VAL A 1 217 ? 30.093 18.302 11.251 1.00 19.18 216 VAL A O 1
ATOM 1636 N N . VAL A 1 218 ? 29.132 18.872 13.214 1.00 18.61 217 VAL A N 1
ATOM 1637 C CA . VAL A 1 218 ? 28.620 20.180 12.771 1.00 18.76 217 VAL A CA 1
ATOM 1638 C C . VAL A 1 218 ? 29.678 21.254 13.004 1.00 18.27 217 VAL A C 1
ATOM 1639 O O . VAL A 1 218 ? 30.131 21.472 14.125 1.00 20.01 217 VAL A O 1
ATOM 1643 N N . PHE A 1 219 ? 30.101 21.894 11.921 1.00 18.56 218 PHE A N 1
ATOM 1644 C CA . PHE A 1 219 ? 31.136 22.930 12.001 1.00 19.26 218 PHE A CA 1
ATOM 1645 C C . PHE A 1 219 ? 30.529 24.243 12.426 1.00 18.93 218 PHE A C 1
ATOM 1646 O O . PHE A 1 219 ? 31.078 24.952 13.258 1.00 21.18 218 PHE A O 1
ATOM 1654 N N . GLN A 1 220 ? 29.399 24.607 11.827 1.00 20.24 219 GLN A N 1
ATOM 1655 C CA . GLN A 1 220 ? 28.632 25.773 12.219 1.00 21.09 219 GLN A CA 1
ATOM 1656 C C . GLN A 1 220 ? 27.139 25.536 12.088 1.00 19.13 219 GLN A C 1
ATOM 1657 O O . GLN A 1 220 ? 26.702 24.686 11.288 1.00 18.73 219 GLN A O 1
ATOM 1663 N N . TYR A 1 221 ? 26.371 26.294 12.857 1.00 18.37 220 TYR A N 1
ATOM 1664 C CA . TYR A 1 221 ? 24.931 26.254 12.775 1.00 19.27 220 TYR A CA 1
ATOM 1665 C C . TYR A 1 221 ? 24.429 27.573 12.205 1.00 18.69 220 TYR A C 1
ATOM 1666 O O . TYR A 1 221 ? 24.981 28.620 12.497 1.00 19.64 220 TYR A O 1
ATOM 1675 N N . ILE A 1 222 ? 23.440 27.484 11.344 1.00 18.35 221 ILE A N 1
ATOM 1676 C CA . ILE A 1 222 ? 22.673 28.685 10.912 1.00 17.62 221 ILE A CA 1
ATOM 1677 C C . ILE A 1 222 ? 21.327 28.576 11.560 1.00 18.79 221 ILE A C 1
ATOM 1678 O O . ILE A 1 222 ? 20.592 27.598 11.351 1.00 20.79 221 ILE A O 1
ATOM 1683 N N . ILE A 1 223 ? 20.999 29.582 12.358 1.00 20.84 222 ILE A N 1
ATOM 1684 C CA . ILE A 1 223 ? 19.806 29.567 13.143 1.00 18.84 222 ILE A CA 1
ATOM 1685 C C . ILE A 1 223 ? 18.913 30.733 12.745 1.00 20.07 222 ILE A C 1
ATOM 1686 O O . ILE A 1 223 ? 19.409 31.853 12.598 1.00 21.81 222 ILE A O 1
ATOM 1691 N N A GLU A 1 224 ? 17.639 30.431 12.510 0.50 19.80 223 GLU A N 1
ATOM 1692 N N B GLU A 1 224 ? 17.632 30.445 12.534 0.50 19.63 223 GLU A N 1
ATOM 1693 C CA A GLU A 1 224 ? 16.582 31.443 12.381 0.50 20.49 223 GLU A CA 1
ATOM 1694 C CA B GLU A 1 224 ? 16.590 31.473 12.358 0.50 20.18 223 GLU A CA 1
ATOM 1695 C C A GLU A 1 224 ? 15.793 31.434 13.679 0.50 2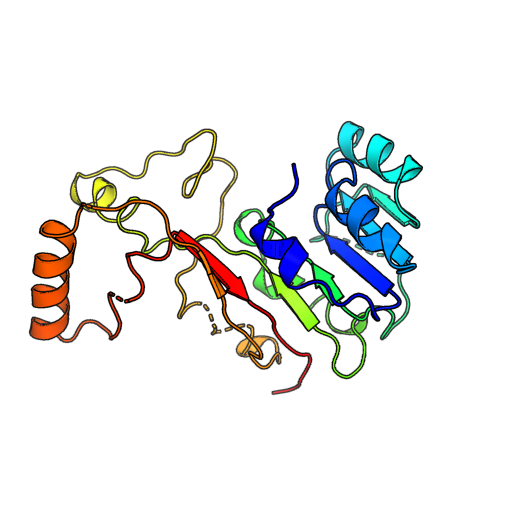0.36 223 GLU A C 1
ATOM 1696 C C B GLU A 1 224 ? 15.719 31.473 13.600 0.50 19.24 223 GLU A C 1
ATOM 1697 O O A GLU A 1 224 ? 15.287 30.403 14.116 0.50 19.72 223 GLU A O 1
ATOM 1698 O O B GLU A 1 224 ? 15.053 30.490 13.897 0.50 16.33 223 GLU A O 1
ATOM 1709 N N . ALA A 1 225 ? 15.758 32.591 14.322 1.00 21.34 224 ALA A N 1
ATOM 1710 C CA . ALA A 1 225 ? 15.076 32.762 15.573 1.00 22.03 224 ALA A CA 1
ATOM 1711 C C . ALA A 1 225 ? 14.012 33.858 15.393 1.00 21.90 224 ALA A C 1
ATOM 1712 O O . ALA A 1 225 ? 14.313 35.019 15.010 1.00 22.87 224 ALA A O 1
ATOM 1714 N N . GLU A 1 226 ? 12.789 33.489 15.717 1.00 23.15 225 GLU A N 1
ATOM 1715 C CA . GLU A 1 226 ? 11.670 34.358 15.507 1.00 26.50 225 GLU A CA 1
ATOM 1716 C C . GLU A 1 226 ? 11.343 35.107 16.764 1.00 22.65 225 GLU A C 1
ATOM 1717 O O . GLU A 1 226 ? 11.387 34.604 17.904 1.00 21.53 225 GLU A O 1
ATOM 1723 N N . LYS A 1 227 ? 11.014 36.364 16.554 1.00 29.16 226 LYS A N 1
ATOM 1724 C CA . LYS A 1 227 ? 10.696 37.221 17.668 1.00 27.87 226 LYS A CA 1
ATOM 1725 C C . LYS A 1 227 ? 9.490 36.741 18.428 1.00 30.35 226 LYS A C 1
ATOM 1726 O O . LYS A 1 227 ? 8.404 36.420 17.876 1.00 25.86 226 LYS A O 1
ATOM 1732 N N . SER A 1 228 ? 9.671 36.685 19.738 1.00 31.12 227 SER A N 1
ATOM 1733 C CA . SER A 1 228 ? 8.642 36.141 20.574 1.00 31.99 227 SER A CA 1
ATOM 1734 C C . SER A 1 228 ? 8.597 36.803 21.982 1.00 37.04 227 SER A C 1
ATOM 1735 O O . SER A 1 228 ? 8.997 37.965 22.164 1.00 34.50 227 SER A O 1
ATOM 1738 N N . GLN A 1 229 ? 8.136 36.052 22.968 1.00 35.54 228 GLN A N 1
ATOM 1739 C CA . GLN A 1 229 ? 8.237 36.476 24.359 1.00 42.68 228 GLN A CA 1
ATOM 1740 C C . GLN A 1 229 ? 8.562 35.293 25.265 1.00 46.67 228 GLN A C 1
ATOM 1741 O O . GLN A 1 229 ? 8.598 34.147 24.802 1.00 48.70 228 GLN A O 1
ATOM 1747 N N . LEU A 1 230 ? 8.823 35.587 26.540 1.00 49.80 229 LEU A N 1
ATOM 1748 C CA . LEU A 1 230 ? 8.982 34.548 27.555 1.00 53.25 229 LEU A CA 1
ATOM 1749 C C . LEU A 1 230 ? 7.628 34.289 28.216 1.00 55.84 229 LEU A C 1
ATOM 1750 O O . LEU A 1 230 ? 7.063 33.200 28.084 1.00 58.79 229 LEU A O 1
#

Radius of gyration: 18.05 Å; Cα contacts (8 Å, |Δi|>4): 426; chains: 1; bounding box: 40×50×37 Å

Sequence (205 aa):
AVNPNLLKHIKKEWKEVLDIGCSSGALGAAIKENGTRVSGIEAFFPEAAEQAKEKLDHVVLGDIETDPYEEEQFDCVIFGDVVLEHLFDPWAVIEEEKVKPYIKQNGVILASSIPNVSHISVLLAPLLAGNWTYTEYGLLDKTHIRFFTFNELRFLKAGYSISSKVDRVYVDHKYEEPLIEELYGICKKYRLGSGFAEETTVVFQYIIEEAEKSQL

Foldseek 3Di:
DDDPVQLVVQDLPWAEEEEEQCFLPPSVLVSCVSVHAYEYEHQDVVRQVNNVVRHDYYHHDDLVPADADFQQGLEYEAEPPLQLDPCSVVSVLVCQRRHHQFHKYKYKAFACLAVVNVVVVVVVDLDADCDADNPVSGDDHDHPVVCVLVVSFWAWDDKDFDFDDDVVVVVLVVVVVVCVVVVPDPPSCGNRGGIMITITTHGGD

InterPro domains:
  IPR029063 S-adenosyl-L-methionine-dependent methyltransferase superfamily [G3DSA:3.40.50.150] (19-229)
  IPR029063 S-adenosyl-L-methionine-dependent methyltransferase superfamily [SSF53335] (15-194)

Secondary structure (DSSP, 8-state):
---HHHHTT--TT-SEEEEET-TTSHHHHHHHTTT-EEEEEESSHHHHHHHHTTSSEEEES-TT-----TT-EEEEEEES-GGGSS-HHHHHHHTGGGEEEEEEEEEEEE-TTSHHHHHHHHTT----BSSSTTBTT------S-----TTTTEEEEEEEEEE-----HHHHHHHHHHHHHTT--S----TTEEEEEEEEEE---

B-factor: mean 27.57, std 10.12, range [10.29, 75.17]

Organism: Bacillus cereus (strain ATCC 10987 / NRS 248) (NCBI:txid222523)